Protein AF-A0A533SJV2-F1 (afdb_monomer_lite)

Structure (mmCIF, N/CA/C/O backbone):
data_AF-A0A533SJV2-F1
#
_entry.id   AF-A0A533SJV2-F1
#
loop_
_atom_site.group_PDB
_atom_site.id
_atom_site.type_symbol
_atom_site.label_atom_id
_atom_site.label_alt_id
_atom_site.label_comp_id
_atom_site.label_asym_id
_atom_site.label_entity_id
_atom_site.label_seq_id
_atom_site.pdbx_PDB_ins_code
_atom_site.Cartn_x
_atom_site.Cartn_y
_atom_site.Cartn_z
_atom_site.occupancy
_atom_site.B_iso_or_equiv
_atom_site.auth_seq_id
_atom_site.auth_comp_id
_atom_site.auth_asym_id
_atom_site.auth_atom_id
_atom_site.pdbx_PDB_model_num
ATOM 1 N N . MET A 1 1 ? 32.149 15.776 -7.364 1.00 44.84 1 MET A N 1
ATOM 2 C CA . MET A 1 1 ? 31.689 14.597 -6.594 1.00 44.84 1 MET A CA 1
ATOM 3 C C . MET A 1 1 ? 30.170 14.517 -6.712 1.00 44.84 1 MET A C 1
ATOM 5 O O . MET A 1 1 ? 29.495 15.423 -6.247 1.00 44.84 1 MET A O 1
ATOM 9 N N . LYS A 1 2 ? 29.609 13.519 -7.413 1.00 50.78 2 LYS A N 1
ATOM 10 C CA . LYS A 1 2 ? 28.146 13.333 -7.450 1.00 50.78 2 LYS A CA 1
ATOM 11 C C . LYS A 1 2 ? 27.722 12.819 -6.076 1.00 50.78 2 LYS A C 1
ATOM 13 O O . LYS A 1 2 ? 28.105 11.710 -5.719 1.00 50.78 2 LYS A O 1
ATOM 18 N N . HIS A 1 3 ? 26.971 13.609 -5.308 1.00 50.12 3 HIS A 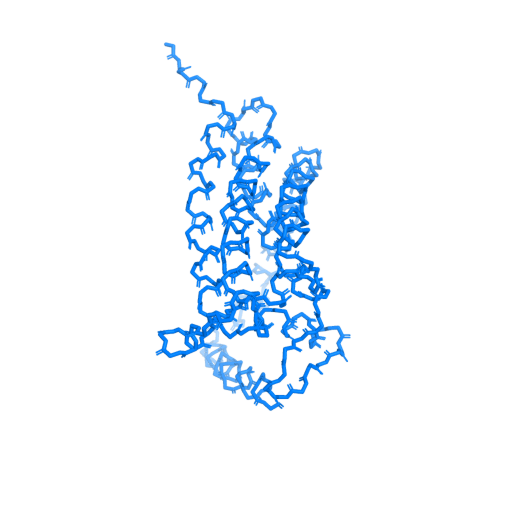N 1
ATOM 19 C CA . HIS A 1 3 ? 26.334 13.119 -4.088 1.00 50.12 3 HIS A CA 1
ATOM 20 C C . HIS A 1 3 ? 25.474 11.906 -4.455 1.00 50.12 3 HIS A C 1
ATOM 22 O O . HIS A 1 3 ? 24.436 12.038 -5.104 1.00 50.12 3 HIS A O 1
ATOM 28 N N . SER A 1 4 ? 25.940 10.713 -4.086 1.00 58.22 4 SER A N 1
ATOM 29 C CA . SER A 1 4 ? 25.161 9.488 -4.198 1.00 58.22 4 SER A CA 1
ATOM 30 C C . SER A 1 4 ? 24.009 9.601 -3.204 1.00 58.22 4 SER A C 1
ATOM 32 O O . SER A 1 4 ? 24.159 9.295 -2.023 1.00 58.22 4 SER A O 1
ATOM 34 N N . ASN A 1 5 ? 22.863 10.128 -3.648 1.00 73.56 5 ASN A N 1
ATOM 35 C CA . ASN A 1 5 ? 21.634 10.006 -2.872 1.00 73.56 5 ASN A CA 1
ATOM 36 C C . ASN A 1 5 ? 21.392 8.506 -2.671 1.00 73.56 5 ASN A C 1
ATOM 38 O O . ASN A 1 5 ? 21.337 7.752 -3.645 1.00 73.56 5 ASN A O 1
ATOM 42 N N . SER A 1 6 ? 21.282 8.069 -1.419 1.00 87.12 6 SER A N 1
ATOM 43 C CA . SER A 1 6 ? 21.013 6.670 -1.102 1.00 87.12 6 SER A CA 1
ATOM 44 C C . SER A 1 6 ? 19.631 6.263 -1.629 1.00 87.12 6 SER A C 1
ATOM 46 O O . SER A 1 6 ? 18.707 7.083 -1.687 1.00 87.12 6 SER A O 1
ATOM 48 N N . ALA A 1 7 ? 19.466 4.987 -1.998 1.00 89.38 7 ALA A N 1
ATOM 49 C CA . ALA A 1 7 ? 18.168 4.440 -2.411 1.00 89.38 7 ALA A CA 1
ATOM 50 C C . ALA A 1 7 ? 17.079 4.698 -1.355 1.00 89.38 7 ALA A C 1
ATOM 52 O O . ALA A 1 7 ? 15.930 4.969 -1.698 1.00 89.38 7 ALA A O 1
ATOM 53 N N . PHE A 1 8 ? 17.470 4.701 -0.079 1.00 91.25 8 PHE A N 1
ATOM 54 C CA . PHE A 1 8 ? 16.609 5.031 1.050 1.00 91.25 8 PHE A CA 1
ATOM 55 C C . PHE A 1 8 ? 16.049 6.457 0.973 1.00 91.25 8 PHE A C 1
ATOM 57 O O . PHE A 1 8 ? 14.837 6.634 1.018 1.00 91.25 8 PHE A O 1
ATOM 64 N N . LYS A 1 9 ? 16.897 7.480 0.784 1.00 91.00 9 LYS A N 1
ATOM 65 C CA . LYS A 1 9 ? 16.451 8.885 0.724 1.00 91.00 9 LYS A CA 1
ATOM 66 C C . LYS A 1 9 ? 15.477 9.128 -0.432 1.00 91.00 9 LYS A C 1
ATOM 68 O O . LYS A 1 9 ? 14.460 9.799 -0.264 1.00 91.00 9 LYS A O 1
ATOM 73 N N . ASN A 1 10 ? 15.763 8.538 -1.591 1.00 89.88 10 ASN A N 1
ATOM 74 C CA . ASN A 1 10 ? 14.852 8.586 -2.734 1.00 89.88 10 ASN A CA 1
ATOM 75 C C . ASN A 1 10 ? 13.540 7.842 -2.447 1.00 89.88 10 ASN A C 1
ATOM 77 O O . ASN A 1 10 ? 12.475 8.310 -2.846 1.00 89.88 10 ASN A O 1
ATOM 81 N N . GLY A 1 11 ? 13.620 6.713 -1.739 1.00 91.38 11 GLY A N 1
ATOM 82 C CA . GLY A 1 11 ? 12.467 5.953 -1.272 1.00 91.38 11 GLY A CA 1
ATOM 83 C C . GLY A 1 11 ? 11.569 6.761 -0.344 1.00 91.38 11 GLY A C 1
ATOM 84 O O . GLY A 1 11 ? 10.372 6.813 -0.580 1.00 91.38 11 GLY A O 1
ATOM 85 N N . VAL A 1 12 ? 12.132 7.474 0.634 1.00 94.38 12 VAL A N 1
ATOM 86 C CA . VAL A 1 12 ? 11.369 8.348 1.544 1.00 94.38 12 VAL A CA 1
ATOM 87 C C . VAL A 1 12 ? 10.651 9.462 0.780 1.00 94.38 12 VAL A C 1
ATOM 89 O O . VAL A 1 12 ? 9.467 9.701 1.005 1.00 94.38 12 VAL A O 1
ATOM 92 N N . SER A 1 13 ? 11.331 10.122 -0.165 1.00 93.31 13 SER A N 1
ATOM 93 C CA . SER A 1 13 ? 10.712 11.182 -0.973 1.00 93.31 13 SER A CA 1
ATOM 94 C C . SER A 1 13 ? 9.560 10.658 -1.839 1.00 93.31 13 SER A C 1
ATOM 96 O O . SER A 1 13 ? 8.492 11.262 -1.858 1.00 93.31 13 SER A O 1
ATOM 98 N N . ALA A 1 14 ? 9.738 9.512 -2.505 1.00 92.56 14 ALA A N 1
ATOM 99 C CA . ALA A 1 14 ? 8.655 8.858 -3.245 1.00 92.56 14 ALA A CA 1
ATOM 100 C C . ALA A 1 14 ? 7.549 8.325 -2.314 1.00 92.56 14 ALA A C 1
ATOM 102 O O . ALA A 1 14 ? 6.378 8.288 -2.692 1.00 92.56 14 ALA A O 1
ATOM 103 N N . GLY A 1 15 ? 7.931 7.926 -1.100 1.00 94.25 15 GLY A N 1
ATOM 104 C CA . GLY A 1 15 ? 7.052 7.492 -0.026 1.00 94.25 15 GLY A CA 1
ATOM 105 C C . GLY A 1 15 ? 6.048 8.567 0.344 1.00 94.25 15 GLY A C 1
ATOM 106 O O . GLY A 1 15 ? 4.870 8.265 0.397 1.00 94.25 15 GLY A O 1
ATOM 107 N N . TRP A 1 16 ? 6.466 9.827 0.490 1.00 97.38 16 TRP A N 1
ATOM 108 C CA . TRP A 1 16 ? 5.550 10.928 0.813 1.00 97.38 16 TRP A CA 1
ATOM 109 C C . TRP A 1 16 ? 4.409 11.083 -0.189 1.00 97.38 16 TRP A C 1
ATOM 111 O O . TRP A 1 16 ? 3.248 11.156 0.210 1.00 97.38 16 TRP A O 1
ATOM 121 N N . THR A 1 17 ? 4.717 11.084 -1.487 1.00 96.19 17 THR A N 1
ATOM 122 C CA . THR A 1 17 ? 3.681 11.157 -2.526 1.00 96.19 17 THR A CA 1
ATOM 123 C C . THR A 1 17 ? 2.728 9.969 -2.432 1.00 96.19 17 THR A C 1
ATOM 125 O O . THR A 1 17 ? 1.514 10.149 -2.485 1.00 96.19 17 THR A O 1
ATOM 128 N N . PHE A 1 18 ? 3.260 8.759 -2.243 1.00 97.38 18 PHE A N 1
ATOM 129 C CA . PHE A 1 18 ? 2.440 7.560 -2.094 1.00 97.38 18 PHE A CA 1
ATOM 130 C C . PHE A 1 18 ? 1.585 7.583 -0.825 1.00 97.38 18 PHE A C 1
ATOM 132 O O . PHE A 1 18 ? 0.410 7.252 -0.898 1.00 97.38 18 PHE A O 1
ATOM 139 N N . THR A 1 19 ? 2.128 8.027 0.306 1.00 98.06 19 THR A N 1
ATOM 140 C CA . THR A 1 19 ? 1.401 8.193 1.567 1.00 98.06 19 THR A CA 1
ATOM 141 C C . THR A 1 19 ? 0.226 9.143 1.400 1.00 98.06 19 THR A C 1
ATOM 143 O O . THR A 1 19 ? -0.870 8.821 1.842 1.00 98.06 19 THR A O 1
ATOM 146 N N . ILE A 1 20 ? 0.419 10.287 0.735 1.00 97.62 20 ILE A N 1
ATOM 147 C CA . ILE A 1 20 ? -0.664 11.248 0.479 1.00 97.62 20 ILE A CA 1
ATOM 148 C C . ILE A 1 20 ? -1.770 10.592 -0.353 1.00 97.62 20 ILE A C 1
ATOM 150 O O . ILE A 1 20 ? -2.942 10.681 0.005 1.00 97.62 20 ILE A O 1
ATOM 154 N N . VAL A 1 21 ? -1.403 9.889 -1.429 1.00 97.31 21 VAL A N 1
ATOM 155 C CA . VAL A 1 21 ? -2.365 9.168 -2.275 1.00 97.31 21 VAL A CA 1
ATOM 156 C C . VAL A 1 21 ? -3.079 8.072 -1.483 1.00 97.31 21 VAL A C 1
ATOM 158 O O . VAL A 1 21 ? -4.300 7.973 -1.545 1.00 97.31 21 VAL A O 1
ATOM 161 N N . LEU A 1 22 ? -2.348 7.273 -0.705 1.00 97.25 22 LEU A N 1
ATOM 162 C CA . LEU A 1 22 ? -2.909 6.204 0.117 1.00 97.25 22 LEU A CA 1
ATOM 163 C C . LEU A 1 22 ? -3.889 6.762 1.151 1.00 97.25 22 LEU A C 1
ATOM 165 O O . LEU A 1 22 ? -4.999 6.254 1.271 1.00 97.25 22 LEU A O 1
ATOM 169 N N . MET A 1 23 ? -3.511 7.830 1.854 1.00 97.38 23 MET A N 1
ATOM 170 C CA . MET A 1 23 ? -4.380 8.488 2.824 1.00 97.38 23 MET A CA 1
ATOM 171 C C . MET A 1 23 ? -5.621 9.072 2.164 1.00 97.38 23 MET A C 1
ATOM 173 O O . MET A 1 23 ? -6.712 8.925 2.702 1.00 97.38 23 MET A O 1
ATOM 177 N N . PHE A 1 24 ? -5.489 9.663 0.978 1.00 96.81 24 PHE A N 1
ATOM 178 C CA . PHE A 1 24 ? -6.639 10.127 0.212 1.00 96.81 24 PHE A CA 1
ATOM 179 C C . PHE A 1 24 ? -7.595 8.972 -0.123 1.00 96.81 24 PHE A C 1
ATOM 181 O O . PHE A 1 24 ? -8.786 9.070 0.160 1.00 96.81 24 PHE A O 1
ATOM 188 N N . LEU A 1 25 ? -7.079 7.848 -0.636 1.00 95.81 25 LEU A N 1
ATOM 189 C CA . LEU A 1 25 ? -7.876 6.648 -0.930 1.00 95.81 25 LEU A CA 1
ATOM 190 C C . LEU A 1 25 ? -8.562 6.086 0.321 1.00 95.81 25 LEU A C 1
ATOM 192 O O . LEU A 1 25 ? -9.706 5.638 0.252 1.00 95.81 25 LEU A O 1
ATOM 196 N N . VAL A 1 26 ? -7.876 6.116 1.463 1.00 95.25 26 VAL A N 1
ATOM 197 C CA . VAL A 1 26 ? -8.428 5.678 2.745 1.00 95.25 26 VAL A CA 1
ATOM 198 C C . VAL A 1 26 ? -9.546 6.611 3.204 1.00 95.25 26 VAL A C 1
ATOM 200 O O . VAL A 1 26 ? -10.610 6.119 3.568 1.00 95.25 26 VAL A O 1
ATOM 203 N N . LEU A 1 27 ? -9.345 7.928 3.143 1.00 94.44 27 LEU A N 1
ATOM 204 C CA . LEU A 1 27 ? -10.313 8.928 3.600 1.00 94.44 27 LEU A CA 1
ATOM 205 C C . LEU A 1 27 ? -11.592 8.954 2.760 1.00 94.44 27 LEU A C 1
ATOM 207 O O . LEU A 1 27 ? -12.666 9.171 3.311 1.00 94.44 27 LEU A O 1
ATOM 211 N N . ILE A 1 28 ? -11.506 8.694 1.453 1.00 92.75 28 ILE A N 1
ATOM 212 C CA . ILE A 1 28 ? -12.698 8.594 0.593 1.00 92.75 28 ILE A CA 1
ATOM 213 C C . ILE A 1 28 ? -13.367 7.210 0.649 1.00 92.75 28 ILE A C 1
ATOM 215 O O . ILE A 1 28 ? -14.377 6.994 -0.012 1.00 92.75 28 ILE A O 1
ATOM 219 N N . GLY A 1 29 ? -12.801 6.250 1.388 1.00 92.31 29 GLY A N 1
ATOM 220 C CA . GLY A 1 29 ? -13.322 4.882 1.446 1.00 92.31 29 GLY A CA 1
ATOM 221 C C . GLY A 1 29 ? -13.032 4.040 0.198 1.00 92.31 29 GLY A C 1
ATOM 222 O O . GLY A 1 29 ? -13.608 2.970 0.029 1.00 92.31 29 GLY A O 1
ATOM 223 N N . PHE A 1 30 ? -12.125 4.462 -0.688 1.00 94.44 30 PHE A N 1
ATOM 224 C CA . PHE A 1 30 ? -11.817 3.701 -1.904 1.00 94.44 30 PHE A CA 1
ATOM 225 C C . PHE A 1 30 ? -11.180 2.344 -1.597 1.00 94.44 30 PHE A C 1
ATOM 227 O O . PHE A 1 30 ? -11.317 1.415 -2.384 1.00 94.44 30 PHE A O 1
ATOM 234 N N . ASN A 1 31 ? -10.526 2.190 -0.444 1.00 94.44 31 ASN A N 1
ATOM 235 C CA . ASN A 1 31 ? -9.957 0.906 -0.036 1.00 94.44 31 ASN A CA 1
ATOM 236 C C . ASN A 1 31 ? -11.031 -0.199 0.069 1.00 94.44 31 ASN A C 1
ATOM 238 O O . ASN A 1 31 ? -10.822 -1.310 -0.413 1.00 94.44 31 ASN A O 1
ATOM 242 N N . SER A 1 32 ? -12.217 0.107 0.613 1.00 94.12 32 SER A N 1
ATOM 243 C CA . SER A 1 32 ? -13.316 -0.871 0.663 1.00 94.12 32 SER A CA 1
ATOM 244 C C . SER A 1 32 ? -13.866 -1.174 -0.733 1.00 94.12 32 SER A C 1
ATOM 246 O O . SER A 1 32 ? -14.174 -2.323 -1.037 1.00 94.12 32 SER A O 1
ATOM 248 N N . SER A 1 33 ? -13.914 -0.174 -1.616 1.00 93.56 33 SER A N 1
ATOM 249 C CA . SER A 1 33 ? -14.320 -0.361 -3.014 1.00 93.56 33 SER A CA 1
ATOM 250 C C . SER A 1 33 ? -13.321 -1.236 -3.780 1.00 93.56 33 SER A C 1
ATOM 252 O O . SER A 1 33 ? -13.714 -2.191 -4.444 1.00 93.56 33 SER A O 1
ATOM 254 N N . GLY A 1 34 ? -12.020 -0.975 -3.638 1.00 94.06 34 GLY A N 1
ATOM 255 C CA . GLY A 1 34 ? -10.950 -1.782 -4.226 1.00 94.06 34 GLY A CA 1
ATOM 256 C C . GLY A 1 34 ? -10.963 -3.225 -3.723 1.00 94.06 34 GLY A C 1
ATOM 257 O O . GLY A 1 34 ? -10.844 -4.165 -4.509 1.00 94.06 34 GLY A O 1
ATOM 258 N N . ALA A 1 35 ? -11.204 -3.415 -2.428 1.00 95.38 35 ALA A N 1
ATOM 259 C CA . ALA A 1 35 ? -11.393 -4.731 -1.834 1.00 95.38 35 ALA A CA 1
ATOM 260 C C . ALA A 1 35 ? -12.641 -5.449 -2.370 1.00 95.38 35 ALA A C 1
ATOM 262 O O . ALA A 1 35 ? -12.582 -6.643 -2.653 1.00 95.38 35 ALA A O 1
ATOM 263 N N . ALA A 1 36 ? -13.755 -4.741 -2.572 1.00 93.94 36 ALA A N 1
ATOM 264 C CA . ALA A 1 36 ? -14.964 -5.309 -3.164 1.00 93.94 36 ALA A CA 1
ATOM 265 C C . ALA A 1 36 ? -14.740 -5.733 -4.623 1.00 93.94 36 ALA A C 1
ATOM 267 O O . ALA A 1 36 ? -15.227 -6.786 -5.034 1.00 93.94 36 ALA A O 1
ATOM 268 N N . LEU A 1 37 ? -13.959 -4.966 -5.392 1.00 92.88 37 LEU A N 1
ATOM 269 C CA . LEU A 1 37 ? -13.559 -5.336 -6.752 1.00 92.88 37 LEU A CA 1
ATOM 270 C C . LEU A 1 37 ? -12.700 -6.602 -6.764 1.00 92.88 37 LEU A C 1
ATOM 272 O O . LEU A 1 37 ? -12.961 -7.503 -7.561 1.00 92.88 37 LEU A O 1
ATOM 276 N N . LEU A 1 38 ? -11.722 -6.707 -5.857 1.00 94.56 38 LEU A N 1
ATOM 277 C CA . LEU A 1 38 ? -10.950 -7.940 -5.695 1.00 94.56 38 LEU A CA 1
ATOM 278 C C . LEU A 1 38 ? -11.860 -9.110 -5.317 1.00 94.56 38 LEU A C 1
ATOM 280 O O . LEU A 1 38 ? -11.776 -10.174 -5.920 1.00 94.56 38 LEU A O 1
ATOM 284 N N . ALA A 1 39 ? -12.776 -8.911 -4.375 1.00 94.69 39 ALA A N 1
ATOM 285 C CA . ALA A 1 39 ? -13.707 -9.944 -3.946 1.00 94.69 39 ALA A CA 1
ATOM 286 C C . ALA A 1 39 ? -14.585 -10.449 -5.108 1.00 94.69 39 ALA A C 1
ATOM 288 O O . ALA A 1 39 ? -14.693 -11.658 -5.319 1.00 94.69 39 ALA A O 1
ATOM 289 N N . ARG A 1 40 ? -15.132 -9.535 -5.925 1.00 91.50 40 ARG A N 1
ATOM 290 C CA . ARG A 1 40 ? -15.885 -9.857 -7.152 1.00 91.50 40 ARG A CA 1
ATOM 291 C C . ARG A 1 40 ? -15.026 -10.611 -8.169 1.00 91.50 40 ARG A C 1
ATOM 293 O O . ARG A 1 40 ? -15.499 -11.584 -8.746 1.00 91.50 40 ARG A O 1
ATOM 300 N N . PHE A 1 41 ? -13.764 -10.217 -8.344 1.00 91.81 41 PHE A N 1
ATOM 301 C CA . PHE A 1 41 ? -12.829 -10.897 -9.246 1.00 91.81 41 PHE A CA 1
ATOM 302 C C . PHE A 1 41 ? -12.602 -12.370 -8.862 1.00 91.81 41 PHE A C 1
ATOM 304 O O . PHE A 1 41 ? -12.482 -13.222 -9.736 1.00 91.81 41 PHE A O 1
ATOM 311 N N . PHE A 1 42 ? -12.620 -12.687 -7.565 1.00 94.00 42 PHE A N 1
ATOM 312 C CA . PHE A 1 42 ? -12.513 -14.059 -7.054 1.00 94.00 42 PHE A CA 1
ATOM 313 C C . PHE A 1 42 ? -13.870 -14.766 -6.862 1.00 94.00 42 PHE A C 1
ATOM 315 O O . PHE A 1 42 ? -13.929 -15.803 -6.201 1.00 94.00 42 PHE A O 1
ATOM 322 N N . GLY A 1 43 ? -14.966 -14.220 -7.401 1.00 91.94 43 GLY A N 1
ATOM 323 C CA . GLY A 1 43 ? -16.304 -14.818 -7.307 1.00 91.94 43 GLY A CA 1
ATOM 324 C C . GLY A 1 43 ? -16.963 -14.717 -5.926 1.00 91.94 43 GLY A C 1
ATOM 325 O O . GLY A 1 43 ? -17.957 -15.388 -5.674 1.00 91.94 43 GLY A O 1
ATOM 326 N N . LYS A 1 44 ? -16.436 -13.882 -5.022 1.00 91.88 44 LYS A N 1
ATOM 327 C CA . LYS A 1 44 ? -16.968 -13.637 -3.670 1.00 9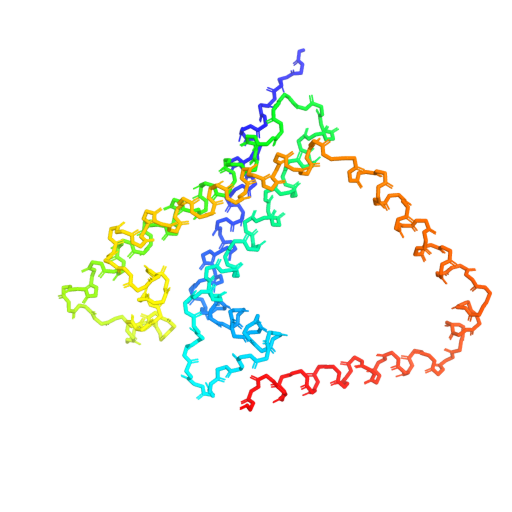1.88 44 LYS A CA 1
ATOM 328 C C . LYS A 1 44 ? -17.535 -12.221 -3.558 1.00 91.88 44 LYS A C 1
ATOM 330 O O . LYS A 1 44 ? -17.072 -11.423 -2.747 1.00 91.88 44 LYS A O 1
ATOM 335 N N . ALA A 1 45 ? -18.489 -11.879 -4.420 1.00 88.25 45 ALA A N 1
ATOM 336 C CA . ALA A 1 45 ? -19.066 -10.539 -4.456 1.00 88.25 45 ALA A CA 1
ATOM 337 C C . ALA A 1 45 ? -19.734 -10.180 -3.109 1.00 88.25 45 ALA A C 1
ATOM 339 O O . ALA A 1 45 ? -20.594 -10.936 -2.653 1.00 88.25 45 ALA A O 1
ATOM 340 N N . PRO A 1 46 ? -19.368 -9.055 -2.464 1.00 87.38 46 PRO A N 1
ATOM 341 C CA . PRO A 1 46 ? -20.082 -8.589 -1.284 1.00 87.38 46 PRO A CA 1
ATOM 342 C C . PRO A 1 46 ? -21.474 -8.097 -1.680 1.00 87.38 46 PRO A C 1
ATOM 344 O O . PRO A 1 46 ? -21.661 -7.550 -2.771 1.00 87.38 46 PRO A O 1
ATOM 347 N N . LEU A 1 47 ? -22.434 -8.266 -0.772 1.00 87.44 47 LEU A N 1
ATOM 348 C CA . LEU A 1 47 ? -23.773 -7.705 -0.918 1.00 87.44 47 LEU A CA 1
ATOM 349 C C . LEU A 1 47 ? -23.691 -6.174 -1.000 1.00 87.44 47 LEU A C 1
ATOM 351 O O . LEU A 1 47 ? -22.848 -5.546 -0.354 1.00 87.44 47 LEU A O 1
ATOM 355 N N . SER A 1 48 ? -24.579 -5.571 -1.787 1.00 81.12 48 SER A N 1
ATOM 356 C CA . SER A 1 48 ? -24.641 -4.118 -1.940 1.00 81.12 48 SER A CA 1
ATOM 357 C C . SER A 1 48 ? -24.803 -3.421 -0.581 1.00 81.12 48 SER A C 1
ATOM 359 O O . SER A 1 48 ? -25.676 -3.764 0.214 1.00 81.12 48 SER A O 1
ATOM 361 N N . GLY A 1 49 ? -23.915 -2.464 -0.295 1.00 82.12 49 GLY A N 1
ATOM 362 C CA . GLY A 1 49 ? -23.863 -1.737 0.980 1.00 82.12 49 GLY A CA 1
ATOM 363 C C . GLY A 1 49 ? -23.105 -2.438 2.116 1.00 82.12 49 GLY A C 1
ATOM 364 O O . GLY A 1 49 ? -22.950 -1.844 3.181 1.00 82.12 49 GLY A O 1
ATOM 365 N N . GLN A 1 50 ? -22.597 -3.659 1.912 1.00 90.00 50 GLN A N 1
ATOM 366 C CA . GLN A 1 50 ? -21.760 -4.349 2.895 1.00 90.00 50 GLN A CA 1
ATOM 367 C C . GLN A 1 50 ? -20.270 -4.170 2.602 1.00 90.00 50 GLN A C 1
ATOM 369 O O . GLN A 1 50 ? -19.835 -4.098 1.450 1.00 90.00 50 GLN A O 1
ATOM 374 N N . LEU A 1 51 ? -19.470 -4.123 3.669 1.00 92.50 51 LEU A N 1
ATOM 375 C CA . LEU A 1 51 ? -18.019 -4.152 3.541 1.00 92.50 51 LEU A CA 1
ATOM 376 C C . LEU A 1 51 ? -17.574 -5.542 3.058 1.00 92.50 51 LEU A C 1
ATOM 378 O O . LEU A 1 51 ? -18.121 -6.552 3.505 1.00 92.50 51 LEU A O 1
ATOM 382 N N . PRO A 1 52 ? -16.589 -5.615 2.150 1.00 94.06 52 PRO A N 1
ATOM 383 C CA . PRO A 1 52 ? -16.022 -6.888 1.734 1.00 94.06 52 PRO A CA 1
ATOM 384 C C . PRO A 1 52 ? -15.278 -7.556 2.891 1.00 94.06 52 PRO A C 1
ATOM 386 O O . PRO A 1 52 ? -14.901 -6.911 3.869 1.00 94.06 52 PRO A O 1
ATOM 389 N N . LEU A 1 53 ? -15.008 -8.854 2.739 1.00 95.06 53 LEU A N 1
ATOM 390 C CA . LEU A 1 53 ? -14.203 -9.599 3.703 1.00 95.06 53 LEU A CA 1
ATOM 391 C C . LEU A 1 53 ? -12.850 -8.901 3.907 1.00 95.06 53 LEU A C 1
ATOM 393 O O . LEU A 1 53 ? -12.175 -8.556 2.933 1.00 95.06 53 LEU A O 1
ATOM 397 N N . VAL A 1 54 ? -12.436 -8.746 5.165 1.00 95.94 54 VAL A N 1
ATOM 398 C CA . VAL A 1 54 ? -11.194 -8.062 5.563 1.00 95.94 54 VAL A CA 1
ATOM 399 C C . VAL A 1 54 ? -9.972 -8.533 4.774 1.00 95.94 54 VAL A C 1
ATOM 401 O O . VAL A 1 54 ? -9.142 -7.718 4.370 1.00 95.94 54 VAL A O 1
ATOM 404 N N . GLY A 1 55 ? -9.889 -9.834 4.478 1.00 95.94 55 GLY A N 1
ATOM 405 C CA . GLY A 1 55 ? -8.801 -10.403 3.682 1.00 95.94 55 GLY A CA 1
ATOM 406 C C . GLY A 1 55 ? -8.620 -9.729 2.315 1.00 95.94 55 GLY A C 1
ATOM 407 O O . GLY A 1 55 ? -7.487 -9.535 1.881 1.00 95.94 55 GLY A O 1
ATOM 408 N N . PHE A 1 56 ? -9.703 -9.294 1.661 1.00 96.94 56 PHE A N 1
ATOM 409 C CA . PHE A 1 56 ? -9.617 -8.550 0.400 1.00 96.94 56 PHE A CA 1
ATOM 410 C C . PHE A 1 56 ? -9.152 -7.102 0.593 1.00 96.94 56 PHE A C 1
ATOM 412 O O . PHE A 1 56 ? -8.479 -6.567 -0.285 1.00 96.94 56 PHE A O 1
ATOM 419 N N . GLY A 1 57 ? -9.450 -6.485 1.741 1.00 96.19 57 GLY A N 1
ATOM 420 C CA . GLY A 1 57 ? -8.899 -5.183 2.138 1.00 96.19 57 GLY A CA 1
ATOM 421 C C . GLY A 1 57 ? -7.392 -5.222 2.303 1.00 96.19 57 GLY A C 1
ATOM 422 O O . GLY A 1 57 ? -6.669 -4.428 1.702 1.00 96.19 57 GLY A O 1
ATOM 423 N N . VAL A 1 58 ? -6.909 -6.210 3.055 1.00 97.12 58 VAL A N 1
ATOM 424 C CA . VAL A 1 58 ? -5.472 -6.442 3.226 1.00 97.12 58 VAL A CA 1
ATOM 425 C C . VAL A 1 58 ? -4.818 -6.750 1.883 1.00 97.12 58 VAL A C 1
ATOM 427 O O . VAL A 1 58 ? -3.793 -6.157 1.558 1.00 97.12 58 VAL A O 1
ATOM 430 N N . ALA A 1 59 ? -5.426 -7.614 1.064 1.00 97.44 59 ALA A N 1
ATOM 431 C CA . ALA A 1 59 ? -4.909 -7.934 -0.263 1.00 97.44 59 ALA A CA 1
ATOM 432 C C . ALA A 1 59 ? -4.807 -6.692 -1.163 1.00 97.44 59 ALA A C 1
ATOM 434 O O . ALA A 1 59 ? -3.806 -6.527 -1.860 1.00 97.44 59 ALA A O 1
ATOM 435 N N . PHE A 1 60 ? -5.797 -5.794 -1.123 1.00 97.56 60 PHE A N 1
ATOM 436 C CA . PHE A 1 60 ? -5.768 -4.546 -1.883 1.00 97.56 60 PHE A CA 1
ATOM 437 C C . PHE A 1 60 ? -4.639 -3.615 -1.422 1.00 97.56 60 PHE A C 1
ATOM 439 O O . PHE A 1 60 ? -3.868 -3.122 -2.247 1.00 97.56 60 PHE A O 1
ATOM 446 N N . LEU A 1 61 ? -4.485 -3.420 -0.110 1.00 97.12 61 LEU A N 1
ATOM 447 C CA . LEU A 1 61 ? -3.391 -2.624 0.456 1.00 97.12 61 LEU A CA 1
ATOM 448 C C . LEU A 1 61 ? -2.016 -3.206 0.108 1.00 97.12 61 LEU A C 1
ATOM 450 O O . LEU A 1 61 ? -1.117 -2.472 -0.307 1.00 97.12 61 LEU A O 1
ATOM 454 N N . VAL A 1 62 ? -1.865 -4.527 0.216 1.00 97.94 62 VAL A N 1
ATOM 455 C CA . VAL A 1 62 ? -0.650 -5.246 -0.186 1.00 97.94 62 VAL A CA 1
ATOM 456 C C . VAL A 1 62 ? -0.376 -5.042 -1.672 1.00 97.94 62 VAL A C 1
ATOM 458 O O . VAL A 1 62 ? 0.763 -4.771 -2.036 1.00 97.94 62 VAL A O 1
ATOM 461 N N . LEU A 1 63 ? -1.390 -5.093 -2.538 1.00 97.56 63 LEU A N 1
ATOM 462 C CA . LEU A 1 63 ? -1.217 -4.858 -3.972 1.00 97.56 63 LEU A CA 1
ATOM 463 C C . LEU A 1 63 ? -0.694 -3.442 -4.263 1.00 97.56 63 LEU A C 1
ATOM 465 O O . LEU A 1 63 ? 0.223 -3.281 -5.072 1.00 97.56 63 LEU A O 1
ATOM 469 N N . LEU A 1 64 ? -1.221 -2.425 -3.571 1.00 97.25 64 LEU A N 1
ATOM 470 C CA . LEU A 1 64 ? -0.733 -1.046 -3.680 1.00 97.25 64 LEU A CA 1
ATOM 471 C C . LEU A 1 64 ? 0.719 -0.909 -3.199 1.00 97.25 64 LEU A C 1
ATOM 473 O O . LEU A 1 64 ? 1.530 -0.266 -3.869 1.00 97.25 64 LEU A O 1
ATOM 477 N N . ALA A 1 65 ? 1.071 -1.533 -2.073 1.00 97.62 65 ALA A N 1
ATOM 478 C CA . ALA A 1 65 ? 2.447 -1.536 -1.581 1.00 97.62 65 ALA A CA 1
ATOM 479 C C . ALA A 1 65 ? 3.402 -2.295 -2.504 1.00 97.62 65 ALA A C 1
ATOM 481 O O . ALA A 1 65 ? 4.503 -1.814 -2.758 1.00 97.62 65 ALA A O 1
ATOM 482 N N . VAL A 1 66 ? 2.991 -3.436 -3.058 1.00 97.50 66 VAL A N 1
ATOM 483 C CA . VAL A 1 66 ? 3.768 -4.179 -4.057 1.00 97.50 66 VAL A CA 1
ATOM 484 C C . VAL A 1 66 ? 4.032 -3.283 -5.263 1.00 97.50 66 VAL A C 1
ATOM 486 O O . VAL A 1 66 ? 5.186 -3.097 -5.645 1.00 97.50 66 VAL A O 1
ATOM 489 N N . TRP A 1 67 ? 2.989 -2.666 -5.824 1.00 96.88 67 TRP A N 1
ATOM 490 C CA . TRP A 1 67 ? 3.115 -1.753 -6.960 1.00 96.88 67 TRP A CA 1
ATOM 491 C C . TRP A 1 67 ? 4.107 -0.616 -6.686 1.00 96.88 67 TRP A C 1
ATOM 493 O O . TRP A 1 67 ? 5.008 -0.353 -7.495 1.00 96.88 67 TRP A O 1
ATOM 503 N N . GLN A 1 68 ? 3.982 0.034 -5.528 1.00 97.31 68 GLN A N 1
ATOM 504 C CA . GLN A 1 68 ? 4.868 1.127 -5.144 1.00 97.31 68 GLN A CA 1
ATOM 505 C C . GLN A 1 68 ? 6.303 0.645 -4.897 1.00 97.31 68 GLN A C 1
ATOM 507 O O . GLN A 1 68 ? 7.254 1.255 -5.394 1.00 97.31 68 GLN A O 1
ATOM 512 N N . GLY A 1 69 ? 6.470 -0.465 -4.177 1.00 96.12 69 GLY A N 1
ATOM 513 C CA . GLY A 1 69 ? 7.763 -1.076 -3.880 1.00 96.12 69 GLY A CA 1
ATOM 514 C C . GLY A 1 69 ? 8.527 -1.428 -5.154 1.00 96.12 69 GLY A C 1
ATOM 515 O O . GLY A 1 69 ? 9.677 -1.018 -5.320 1.00 96.12 69 GLY A O 1
ATOM 516 N N . VAL A 1 70 ? 7.863 -2.082 -6.113 1.00 95.50 70 VAL A N 1
ATOM 517 C CA . VAL A 1 70 ? 8.430 -2.367 -7.440 1.00 95.50 70 VAL A CA 1
ATOM 518 C C . VAL A 1 70 ? 8.831 -1.077 -8.158 1.00 95.50 70 VAL A C 1
ATOM 520 O O . VAL A 1 70 ? 9.959 -0.966 -8.642 1.00 95.50 70 VAL A O 1
ATOM 523 N N . SER A 1 71 ? 7.935 -0.090 -8.221 1.00 94.62 71 SER A N 1
ATOM 524 C CA . SER A 1 71 ? 8.154 1.154 -8.968 1.00 94.62 71 SER A CA 1
ATOM 525 C C . SER A 1 71 ? 9.380 1.926 -8.469 1.00 94.62 71 SER A C 1
ATOM 527 O O . SER A 1 71 ? 10.235 2.338 -9.262 1.00 94.62 71 SER A O 1
ATOM 529 N N . VAL A 1 72 ? 9.508 2.077 -7.148 1.00 95.38 72 VAL A N 1
ATOM 530 C CA . VAL A 1 72 ? 10.630 2.785 -6.519 1.00 95.38 72 VAL A CA 1
ATOM 531 C C . VAL A 1 72 ? 11.928 1.993 -6.660 1.00 95.38 72 VAL A C 1
ATOM 533 O O . VAL A 1 72 ? 12.950 2.555 -7.064 1.00 95.38 72 VAL A O 1
ATOM 536 N N . SER A 1 73 ? 11.901 0.685 -6.403 1.00 94.44 73 SER A N 1
ATOM 537 C CA . SER A 1 73 ? 13.098 -0.153 -6.486 1.00 94.44 73 SER A CA 1
ATOM 538 C C . SER A 1 73 ? 13.637 -0.284 -7.911 1.00 94.44 73 SER A C 1
ATOM 540 O O . SER A 1 73 ? 14.852 -0.246 -8.113 1.00 94.44 73 SER A O 1
ATOM 542 N N . LEU A 1 74 ? 12.772 -0.355 -8.927 1.00 91.88 74 LEU A N 1
ATOM 543 C CA . LEU A 1 74 ? 13.204 -0.340 -10.327 1.00 91.88 74 LEU A CA 1
ATOM 544 C C . LEU A 1 74 ? 13.821 1.006 -10.723 1.00 91.88 74 LEU A C 1
ATOM 546 O O . LEU A 1 74 ? 14.822 1.025 -11.443 1.00 91.88 74 LEU A O 1
ATOM 550 N N . LYS A 1 75 ? 13.270 2.129 -10.243 1.00 91.81 75 LYS A N 1
ATOM 551 C CA . LYS A 1 75 ? 13.854 3.461 -10.464 1.00 91.81 75 LYS A CA 1
ATOM 552 C C . LYS A 1 75 ? 15.245 3.564 -9.831 1.00 91.81 75 LYS A C 1
ATOM 554 O O . LYS A 1 75 ? 16.181 3.982 -10.509 1.00 91.81 75 LYS A O 1
ATOM 559 N N . ALA A 1 76 ? 15.398 3.113 -8.587 1.00 91.62 76 ALA A N 1
ATOM 560 C CA . ALA A 1 76 ? 16.682 3.079 -7.888 1.00 91.62 76 ALA A CA 1
ATOM 561 C C . ALA A 1 76 ? 17.710 2.170 -8.592 1.00 91.62 76 ALA A C 1
ATOM 563 O O . ALA A 1 76 ? 18.866 2.558 -8.763 1.00 91.62 76 ALA A O 1
ATOM 564 N N . LYS A 1 77 ? 17.281 1.005 -9.105 1.00 90.00 77 LYS A N 1
ATOM 565 C CA . LYS A 1 77 ? 18.132 0.101 -9.900 1.00 90.00 77 LYS A CA 1
ATOM 566 C C . LYS A 1 77 ? 18.621 0.750 -11.198 1.00 90.00 77 LYS A C 1
ATOM 568 O O . LYS A 1 77 ? 19.785 0.592 -11.546 1.00 90.00 77 LYS A O 1
ATOM 573 N N . ARG A 1 78 ? 17.769 1.502 -11.908 1.00 88.50 78 ARG A N 1
ATOM 574 C CA . ARG A 1 78 ? 18.163 2.242 -13.129 1.00 88.50 78 ARG A CA 1
ATOM 575 C C . ARG A 1 78 ? 19.176 3.353 -12.852 1.00 88.50 78 ARG A C 1
ATOM 577 O O . ARG A 1 78 ? 19.954 3.690 -13.732 1.00 88.50 78 ARG A O 1
ATOM 584 N N . MET A 1 79 ? 19.158 3.907 -11.644 1.00 89.00 79 MET A N 1
ATOM 585 C CA . MET A 1 79 ? 20.125 4.903 -11.176 1.00 89.00 79 MET A CA 1
ATOM 586 C C . MET A 1 79 ? 21.398 4.267 -10.588 1.00 89.00 79 MET A C 1
ATOM 588 O O . MET A 1 79 ? 22.208 4.981 -10.004 1.00 89.00 79 MET A O 1
ATOM 592 N N . SER A 1 80 ? 21.570 2.944 -10.717 1.00 87.56 80 SER A N 1
ATOM 593 C CA . SER A 1 80 ? 22.708 2.179 -10.184 1.00 87.56 80 SER A CA 1
ATOM 594 C C . SER A 1 80 ? 22.942 2.387 -8.682 1.00 87.56 80 SER A C 1
ATOM 596 O O . SER A 1 80 ? 24.078 2.396 -8.215 1.00 87.56 80 SER A O 1
ATOM 598 N N . GLN A 1 81 ? 21.866 2.575 -7.912 1.00 88.44 81 GLN A N 1
ATOM 599 C CA . GLN A 1 81 ? 21.963 2.766 -6.467 1.00 88.44 81 GLN A CA 1
ATOM 600 C C . GLN A 1 81 ? 22.197 1.434 -5.749 1.00 88.44 81 GLN A C 1
ATOM 602 O O . GLN A 1 81 ? 21.613 0.409 -6.108 1.00 88.44 81 GLN A O 1
ATOM 607 N N . ALA A 1 82 ? 23.013 1.462 -4.694 1.00 86.12 82 ALA A N 1
ATOM 608 C CA . ALA A 1 82 ? 23.191 0.316 -3.812 1.00 86.12 82 ALA A CA 1
ATOM 609 C C . ALA A 1 82 ? 21.871 -0.025 -3.094 1.00 86.12 82 ALA A C 1
ATOM 611 O O . ALA A 1 82 ? 21.146 0.868 -2.652 1.00 86.12 82 ALA A O 1
ATOM 612 N N . HIS A 1 83 ? 21.573 -1.323 -2.989 1.00 90.25 83 HIS A N 1
ATOM 613 C CA . HIS A 1 83 ? 20.388 -1.887 -2.323 1.00 90.25 83 HIS A CA 1
ATOM 614 C C . HIS A 1 83 ? 19.043 -1.233 -2.716 1.00 90.25 83 HIS A C 1
ATOM 616 O O . HIS A 1 83 ? 18.351 -0.666 -1.869 1.00 90.25 83 HIS A O 1
ATOM 622 N N . PRO A 1 84 ? 18.600 -1.346 -3.984 1.00 89.69 84 PRO A N 1
ATOM 623 C CA . PRO A 1 84 ? 17.382 -0.676 -4.453 1.00 89.69 84 PRO A CA 1
ATOM 624 C C . PRO A 1 84 ? 16.092 -1.114 -3.732 1.00 89.69 84 PRO A C 1
ATOM 626 O O . PRO A 1 84 ? 15.105 -0.377 -3.723 1.00 89.69 84 PRO A O 1
ATOM 629 N N . TRP A 1 85 ? 16.084 -2.297 -3.111 1.00 91.81 85 TRP A N 1
ATOM 630 C CA . TRP A 1 85 ? 14.962 -2.808 -2.315 1.00 91.81 85 TRP A CA 1
ATOM 631 C C . TRP A 1 85 ? 14.700 -1.979 -1.044 1.00 91.81 85 TRP A C 1
ATOM 633 O O . TRP A 1 85 ? 13.546 -1.835 -0.646 1.00 91.81 85 TRP A O 1
ATOM 643 N N . LEU A 1 86 ? 15.732 -1.338 -0.471 1.00 93.81 86 LEU A N 1
ATOM 644 C CA . LEU A 1 86 ? 15.574 -0.415 0.662 1.00 93.81 86 LEU A CA 1
ATOM 645 C C . LEU A 1 86 ? 14.736 0.810 0.291 1.00 93.81 86 LEU A C 1
ATOM 647 O O . LEU A 1 86 ? 14.050 1.363 1.145 1.00 93.81 86 LEU A O 1
ATOM 651 N N . GLY A 1 87 ? 14.762 1.227 -0.979 1.00 93.50 87 GLY A N 1
ATOM 652 C CA . GLY A 1 87 ? 13.895 2.297 -1.467 1.00 93.50 87 GLY A CA 1
ATOM 653 C C . GLY A 1 87 ? 12.415 1.907 -1.421 1.00 93.50 87 GLY A C 1
ATOM 654 O O . GLY A 1 87 ? 11.585 2.723 -1.028 1.00 93.50 87 GLY A O 1
ATOM 655 N N . GLY A 1 88 ? 12.094 0.654 -1.765 1.00 94.62 88 GLY A N 1
ATOM 656 C CA . GLY A 1 88 ? 10.738 0.109 -1.674 1.00 94.62 88 GLY A CA 1
ATOM 657 C C . GLY A 1 88 ? 10.258 0.014 -0.227 1.00 94.62 88 GLY A C 1
ATOM 658 O O . GLY A 1 88 ? 9.193 0.537 0.087 1.00 94.62 88 GLY A O 1
ATOM 659 N N . LEU A 1 89 ? 11.094 -0.547 0.660 1.00 96.69 89 LEU A N 1
ATOM 660 C CA . LEU A 1 89 ? 10.828 -0.616 2.103 1.00 96.69 89 LEU A CA 1
ATOM 661 C C . LEU A 1 89 ? 10.593 0.771 2.705 1.00 96.69 89 LEU A C 1
ATOM 663 O O . LEU A 1 89 ? 9.638 0.962 3.447 1.00 96.69 89 LEU A O 1
ATOM 667 N N . ALA A 1 90 ? 11.445 1.750 2.389 1.00 96.62 90 ALA A N 1
ATOM 668 C CA . ALA A 1 90 ? 11.312 3.103 2.921 1.00 96.62 90 ALA A CA 1
ATOM 669 C C . ALA A 1 90 ? 10.014 3.778 2.455 1.00 96.62 90 ALA A C 1
ATOM 671 O O . ALA A 1 90 ? 9.335 4.427 3.249 1.00 96.62 90 ALA A O 1
ATOM 672 N N . ALA A 1 91 ? 9.652 3.604 1.180 1.00 96.75 91 ALA A N 1
ATOM 673 C CA . ALA A 1 91 ? 8.452 4.205 0.612 1.00 96.75 91 ALA A CA 1
ATOM 674 C C . ALA A 1 91 ? 7.166 3.619 1.216 1.00 96.75 91 ALA A C 1
ATOM 676 O O . ALA A 1 91 ? 6.292 4.369 1.652 1.00 96.75 91 ALA A O 1
ATOM 677 N N . THR A 1 92 ? 7.042 2.290 1.257 1.00 97.75 92 THR A N 1
ATOM 678 C CA . THR A 1 92 ? 5.834 1.634 1.779 1.00 97.75 92 THR A CA 1
ATOM 679 C C . THR A 1 92 ? 5.810 1.575 3.298 1.00 97.75 92 THR A C 1
ATOM 681 O O . THR A 1 92 ? 4.731 1.620 3.878 1.00 97.75 92 THR A O 1
ATOM 684 N N . GLY A 1 93 ? 6.971 1.542 3.952 1.00 98.00 93 GLY A N 1
ATOM 685 C CA . GLY A 1 93 ? 7.098 1.639 5.402 1.00 98.00 93 GLY A CA 1
ATOM 686 C C . GLY A 1 93 ? 6.632 2.993 5.927 1.00 98.00 93 GLY A C 1
ATOM 687 O O . GLY A 1 93 ? 5.886 3.031 6.898 1.00 98.00 93 GLY A O 1
ATOM 688 N N . LEU A 1 94 ? 6.973 4.099 5.253 1.00 98.12 94 LEU A N 1
ATOM 689 C CA . LEU A 1 94 ? 6.443 5.421 5.606 1.00 98.12 94 LEU A CA 1
ATOM 690 C C . LEU A 1 94 ? 4.914 5.469 5.473 1.00 98.12 94 LEU A C 1
ATOM 692 O O . LEU A 1 94 ? 4.229 5.949 6.373 1.00 98.12 94 LEU A O 1
ATOM 696 N N . ALA A 1 95 ? 4.373 4.945 4.372 1.00 98.00 95 ALA A N 1
ATOM 697 C CA . ALA A 1 95 ? 2.930 4.895 4.159 1.00 98.00 95 ALA A CA 1
ATOM 698 C C . ALA A 1 95 ? 2.223 3.990 5.177 1.00 98.00 95 ALA A C 1
ATOM 700 O O . ALA A 1 95 ? 1.184 4.365 5.716 1.00 98.00 95 ALA A O 1
ATOM 701 N N . GLY A 1 96 ? 2.813 2.837 5.496 1.00 98.00 96 GLY A N 1
ATOM 702 C CA . GLY A 1 96 ? 2.318 1.938 6.531 1.00 98.00 96 GLY A CA 1
ATOM 703 C C . GLY A 1 96 ? 2.389 2.541 7.926 1.00 98.00 96 GLY A C 1
ATOM 704 O O . GLY A 1 96 ? 1.494 2.294 8.724 1.00 98.00 96 GLY A O 1
ATOM 705 N N . LEU A 1 97 ? 3.402 3.361 8.214 1.00 98.44 97 LEU A N 1
ATOM 706 C CA . LEU A 1 97 ? 3.530 4.043 9.498 1.00 98.44 97 LEU A CA 1
ATOM 707 C C . LEU A 1 97 ? 2.411 5.070 9.657 1.00 98.44 97 LEU A C 1
ATOM 709 O O . LEU A 1 97 ? 1.730 5.080 10.676 1.00 98.44 97 LEU A O 1
ATOM 713 N N . VAL A 1 98 ? 2.182 5.897 8.635 1.00 98.44 98 VAL A N 1
ATOM 714 C CA . VAL A 1 98 ? 1.108 6.898 8.654 1.00 98.44 98 VAL A CA 1
ATOM 715 C C . VAL A 1 98 ? -0.268 6.235 8.709 1.00 98.44 98 VAL A C 1
ATOM 717 O O . VAL A 1 98 ? -1.107 6.659 9.501 1.00 98.44 98 VAL A O 1
ATOM 720 N N . LEU A 1 99 ? -0.487 5.157 7.948 1.00 98.31 99 LEU A N 1
ATOM 721 C CA . LEU A 1 99 ? -1.719 4.374 8.040 1.00 98.31 99 LEU A CA 1
ATOM 722 C C . LEU A 1 99 ? -1.887 3.738 9.428 1.00 98.31 99 LEU A C 1
ATOM 724 O O . LEU A 1 99 ? -2.982 3.756 9.979 1.00 98.31 99 LEU A O 1
ATOM 728 N N . GLY A 1 100 ? -0.815 3.207 10.014 1.00 98.25 100 GLY A N 1
ATOM 729 C CA . GLY A 1 100 ? -0.830 2.639 11.359 1.00 98.25 100 GLY A CA 1
ATOM 730 C C . GLY A 1 100 ? -1.191 3.682 12.416 1.00 98.25 100 GLY A C 1
ATOM 731 O O . GLY A 1 100 ? -2.069 3.440 13.237 1.00 98.25 100 GLY A O 1
ATOM 732 N N . VAL A 1 101 ? -0.591 4.875 12.351 1.00 98.50 101 VAL A N 1
ATOM 733 C CA . VAL A 1 101 ? -0.944 6.006 13.226 1.00 98.50 101 VAL A CA 1
ATOM 734 C C . VAL A 1 101 ? -2.409 6.394 13.043 1.00 98.50 101 VAL A C 1
ATOM 736 O O . VAL A 1 101 ? -3.116 6.584 14.028 1.00 98.50 101 VAL A O 1
ATOM 739 N N . PHE A 1 102 ? -2.892 6.458 11.802 1.00 97.94 102 PHE A N 1
ATOM 740 C CA . PHE A 1 102 ? -4.297 6.728 11.511 1.00 97.94 102 PHE A CA 1
ATOM 741 C C . PHE A 1 102 ? -5.230 5.686 12.150 1.00 97.94 102 PHE A C 1
ATOM 743 O O . PHE A 1 102 ? -6.191 6.053 12.826 1.00 97.94 102 PHE A O 1
ATOM 750 N N . ILE A 1 103 ? -4.927 4.395 11.987 1.00 97.75 103 ILE A N 1
ATOM 751 C CA . ILE A 1 103 ? -5.697 3.289 12.570 1.00 97.75 103 ILE A CA 1
ATOM 752 C C . ILE A 1 103 ? -5.699 3.366 14.098 1.00 97.75 103 ILE A C 1
ATOM 754 O O . ILE A 1 103 ? -6.747 3.183 14.717 1.00 97.75 103 ILE A O 1
ATOM 758 N N . LEU A 1 104 ? -4.546 3.652 14.701 1.00 98.12 104 LEU A N 1
ATOM 759 C CA . LEU A 1 104 ? -4.398 3.759 16.146 1.00 98.12 104 LEU A CA 1
ATOM 760 C C . LEU A 1 104 ? -5.217 4.932 16.691 1.00 98.12 104 LEU A C 1
ATOM 762 O O . LEU A 1 104 ? -5.992 4.750 17.626 1.00 98.12 104 LEU A O 1
ATOM 766 N N . LEU A 1 105 ? -5.102 6.116 16.087 1.00 97.50 105 LEU A N 1
ATOM 767 C CA . LEU A 1 105 ? -5.841 7.306 16.510 1.00 97.50 105 LEU A CA 1
ATOM 768 C C . LEU A 1 105 ? -7.352 7.108 16.383 1.00 97.50 105 LEU A C 1
ATOM 770 O O . LEU A 1 105 ? -8.070 7.206 17.372 1.00 97.50 105 LEU A O 1
ATOM 774 N N . PHE A 1 106 ? -7.852 6.790 15.187 1.00 96.75 106 PHE A N 1
ATOM 775 C CA . PHE A 1 106 ? -9.298 6.650 14.999 1.00 96.75 106 PHE A CA 1
ATOM 776 C C . PHE A 1 106 ? -9.852 5.430 15.725 1.00 96.75 106 PHE A C 1
ATOM 778 O O . PHE A 1 106 ? -10.960 5.485 16.247 1.00 96.75 106 PHE A O 1
ATOM 785 N N . GLY A 1 107 ? -9.079 4.350 15.805 1.00 96.62 107 GLY A N 1
ATOM 786 C CA . GLY A 1 107 ? -9.464 3.157 16.539 1.00 96.62 107 GLY A CA 1
ATOM 787 C C . GLY A 1 107 ? -9.650 3.402 18.026 1.00 96.62 107 GLY A C 1
ATOM 788 O O . GLY A 1 107 ? -10.704 3.083 18.563 1.00 96.62 107 GLY A O 1
ATOM 789 N N . THR A 1 108 ? -8.664 4.021 18.673 1.00 97.06 108 THR A N 1
ATOM 790 C CA . THR A 1 108 ? -8.750 4.346 20.104 1.00 97.06 108 THR A CA 1
ATOM 791 C C . THR A 1 108 ? -9.844 5.375 20.388 1.00 97.06 108 THR A C 1
ATOM 793 O O . THR A 1 108 ? -10.554 5.261 21.382 1.00 97.06 108 THR A O 1
ATOM 796 N N . LEU A 1 109 ? -10.051 6.361 19.510 1.00 96.62 109 LEU A N 1
ATOM 797 C CA . LEU A 1 109 ? -11.152 7.319 19.658 1.00 96.62 109 LEU A CA 1
ATOM 798 C C . LEU A 1 109 ? -12.521 6.628 19.566 1.00 96.62 109 LEU A C 1
ATOM 800 O O . LEU A 1 109 ? -13.416 6.948 20.347 1.00 96.62 109 LEU A O 1
ATOM 804 N N . TYR A 1 110 ? -12.672 5.651 18.668 1.00 96.00 110 TYR A N 1
ATOM 805 C CA . TYR A 1 110 ? -13.893 4.854 18.558 1.00 96.00 110 TYR A CA 1
ATOM 806 C C . TYR A 1 110 ? -14.135 3.949 19.770 1.00 96.00 110 TYR A C 1
ATOM 808 O O . TYR A 1 110 ? -15.273 3.854 20.227 1.00 96.00 110 TYR A O 1
ATOM 816 N N . GLU A 1 111 ? -13.091 3.329 20.326 1.00 95.19 111 GLU A N 1
ATOM 817 C CA . GLU A 1 111 ? -13.199 2.559 21.577 1.00 95.19 111 GLU A CA 1
ATOM 818 C C . GLU A 1 111 ? -13.640 3.434 22.760 1.00 95.19 111 GLU A C 1
ATOM 820 O O . GLU A 1 111 ? -14.375 2.971 23.627 1.00 95.19 111 GLU A O 1
ATOM 825 N N . ASN A 1 112 ? -13.276 4.719 22.750 1.00 96.25 112 ASN A N 1
ATOM 826 C CA . ASN A 1 112 ? -13.700 5.705 23.747 1.00 96.25 112 ASN A CA 1
ATOM 827 C C . ASN A 1 112 ? -15.085 6.329 23.464 1.00 96.25 112 ASN A C 1
ATOM 829 O O . ASN A 1 112 ? -15.478 7.286 24.131 1.00 96.25 112 ASN A O 1
ATOM 833 N N . GLY A 1 113 ? -15.834 5.823 22.479 1.00 94.19 113 GLY A N 1
ATOM 834 C CA . GLY A 1 113 ? -17.204 6.261 22.191 1.00 94.19 113 GLY A CA 1
ATOM 835 C C . GLY A 1 113 ? -17.328 7.517 21.323 1.00 94.19 113 GLY A C 1
ATOM 836 O O . GLY A 1 113 ? -18.425 8.068 21.210 1.00 94.19 113 GLY A O 1
ATOM 837 N N . ALA A 1 114 ? -16.249 7.983 20.684 1.00 94.44 114 ALA A N 1
ATOM 838 C CA . ALA A 1 114 ? -16.347 9.060 19.701 1.00 94.44 114 ALA A CA 1
ATOM 839 C C . ALA A 1 114 ? -17.095 8.585 18.439 1.00 94.44 114 ALA A C 1
ATOM 841 O O . ALA A 1 114 ? -16.877 7.470 17.971 1.00 94.44 114 ALA A O 1
ATOM 842 N N . ASP A 1 115 ? -17.943 9.436 17.849 1.00 92.25 115 ASP A N 1
ATOM 843 C CA . ASP A 1 115 ? -18.607 9.150 16.568 1.00 92.25 115 ASP A CA 1
ATOM 844 C C . ASP A 1 115 ? -18.275 10.221 15.519 1.00 92.25 115 ASP A C 1
ATOM 846 O O . ASP A 1 115 ? -18.791 11.341 15.558 1.00 92.25 115 ASP A O 1
ATOM 850 N N . PHE A 1 116 ? -17.419 9.865 14.556 1.00 90.56 116 PHE A N 1
ATOM 851 C CA . PHE A 1 116 ? -16.989 10.765 13.481 1.00 90.56 1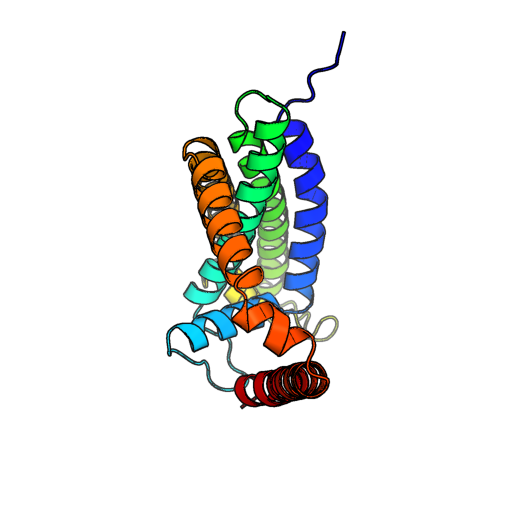16 PHE A CA 1
ATOM 852 C C . PHE A 1 116 ? -17.910 10.743 12.261 1.00 90.56 116 PHE A C 1
ATOM 854 O O . PHE A 1 116 ? -17.677 11.492 11.315 1.00 90.56 116 PHE A O 1
ATOM 861 N N . ARG A 1 117 ? -18.996 9.958 12.258 1.00 88.50 117 ARG A N 1
ATOM 862 C CA . ARG A 1 117 ? -19.918 9.906 11.108 1.00 88.50 117 ARG A CA 1
ATOM 863 C C . ARG A 1 117 ? -20.573 11.251 10.803 1.00 88.50 117 ARG A C 1
ATOM 865 O O . ARG A 1 117 ? -20.947 11.495 9.660 1.00 88.50 117 ARG A O 1
ATOM 872 N N . LYS A 1 118 ? -20.680 12.128 11.806 1.00 86.75 118 LYS A N 1
ATOM 873 C CA . LYS A 1 118 ? -21.219 13.489 11.658 1.00 86.75 118 LYS A CA 1
ATOM 874 C C . LYS A 1 118 ? -20.308 14.411 10.844 1.00 86.75 118 LYS A C 1
ATOM 876 O O . LYS A 1 118 ? -20.807 15.336 10.217 1.00 86.75 118 LYS A O 1
ATOM 881 N N . THR A 1 119 ? -18.996 14.180 10.865 1.00 86.75 119 THR A N 1
ATOM 882 C CA . THR A 1 119 ? -18.010 15.021 10.169 1.00 86.75 119 THR A CA 1
ATOM 883 C C . THR A 1 119 ? -17.475 14.349 8.912 1.00 86.75 119 THR A C 1
ATOM 885 O O . THR A 1 119 ? -17.275 15.014 7.900 1.00 86.75 119 THR A O 1
ATOM 888 N N . MET A 1 120 ? -17.271 13.030 8.948 1.00 86.62 120 MET A N 1
ATOM 889 C CA . MET A 1 120 ? -16.758 12.242 7.833 1.00 86.62 120 MET A CA 1
ATOM 890 C C . MET A 1 120 ? -17.525 10.926 7.712 1.00 86.62 120 MET A C 1
ATOM 892 O O . MET A 1 120 ? -17.204 9.934 8.365 1.00 86.62 120 MET A O 1
ATOM 896 N N . TYR A 1 121 ? -18.513 10.897 6.815 1.00 85.38 121 TYR A N 1
ATOM 897 C CA . TYR A 1 121 ? -19.342 9.712 6.567 1.00 85.38 121 TYR A CA 1
ATOM 898 C C . TYR A 1 121 ? -18.517 8.460 6.215 1.00 85.38 121 TYR A C 1
ATOM 900 O O . TYR A 1 121 ? -18.821 7.356 6.668 1.00 85.38 121 TYR A O 1
ATOM 908 N N . ALA A 1 122 ? -17.428 8.637 5.459 1.00 85.81 122 ALA A N 1
ATOM 909 C CA . ALA A 1 122 ? -16.535 7.549 5.062 1.00 85.81 122 ALA A CA 1
ATOM 910 C C . ALA A 1 122 ? -15.796 6.901 6.249 1.00 85.81 122 ALA A C 1
ATOM 912 O O . ALA A 1 122 ? -15.433 5.730 6.179 1.00 85.81 122 ALA A O 1
ATOM 913 N N . LEU A 1 123 ? -15.623 7.619 7.364 1.00 90.00 123 LEU A N 1
ATOM 914 C CA . LEU A 1 123 ? -14.927 7.129 8.552 1.00 90.00 123 LEU A CA 1
ATOM 915 C C . LEU A 1 123 ? -15.854 6.412 9.523 1.00 90.00 123 LEU A C 1
ATOM 917 O O . LEU A 1 123 ? -15.678 6.546 10.724 1.00 90.00 123 LEU A O 1
ATOM 921 N N . SER A 1 124 ? -16.834 5.648 9.045 1.00 93.62 124 SER A N 1
ATOM 922 C CA . SER A 1 124 ? -17.709 4.873 9.932 1.00 93.62 124 SER A CA 1
ATOM 923 C C . SER A 1 124 ? -16.916 3.909 10.844 1.00 93.62 124 SER A C 1
ATOM 925 O O . SER A 1 124 ? -15.858 3.415 10.436 1.00 93.62 124 SER A O 1
ATOM 927 N N . PRO A 1 125 ? -17.433 3.563 12.042 1.00 94.44 125 PRO A N 1
ATOM 928 C CA . PRO A 1 125 ? -16.784 2.591 12.928 1.00 94.44 125 PRO A CA 1
ATOM 929 C C . PRO A 1 125 ? -16.487 1.255 12.233 1.00 94.44 125 PRO A C 1
ATOM 931 O O . PRO A 1 125 ? -15.427 0.664 12.423 1.00 94.44 125 PRO A O 1
ATOM 934 N N . ALA A 1 126 ? -17.404 0.803 11.369 1.00 94.75 126 ALA A N 1
ATOM 935 C CA . ALA A 1 126 ? -17.241 -0.424 10.596 1.00 94.75 126 ALA A CA 1
ATOM 936 C C . ALA A 1 126 ? -16.057 -0.338 9.620 1.00 94.75 126 ALA A C 1
ATOM 938 O O . ALA A 1 126 ? -15.291 -1.290 9.493 1.00 94.75 126 ALA A O 1
ATOM 939 N N . TYR A 1 127 ? -15.868 0.812 8.967 1.00 95.19 127 TYR A N 1
ATOM 940 C CA . TYR A 1 127 ? -14.745 1.020 8.057 1.00 95.19 127 TYR A CA 1
ATOM 941 C C . TYR A 1 127 ? -13.404 1.087 8.795 1.00 95.19 127 TYR A C 1
ATOM 943 O O . TYR A 1 127 ? -12.428 0.484 8.353 1.00 95.19 127 TYR A O 1
ATOM 951 N N . VAL A 1 128 ? -13.347 1.753 9.952 1.00 95.69 128 VAL A N 1
ATOM 952 C CA . VAL A 1 128 ? -12.123 1.768 10.767 1.00 95.69 128 VAL A CA 1
ATOM 953 C C . VAL A 1 128 ? -11.790 0.367 11.280 1.00 95.69 128 VAL A C 1
ATOM 955 O O . VAL A 1 128 ? -10.637 -0.046 11.185 1.00 95.69 128 VAL A O 1
ATOM 958 N N . LYS A 1 129 ? -12.788 -0.413 11.711 1.00 95.81 129 LYS A N 1
ATOM 959 C CA . LYS A 1 129 ? -12.597 -1.819 12.097 1.00 95.81 129 LYS A CA 1
ATOM 960 C C . LYS A 1 129 ? -12.123 -2.697 10.931 1.00 95.81 129 LYS A C 1
ATOM 962 O O . LYS A 1 129 ? -11.288 -3.580 11.114 1.00 95.81 129 LYS A O 1
ATOM 967 N N . PHE A 1 130 ? -12.599 -2.419 9.719 1.00 96.38 130 PHE A N 1
ATOM 968 C CA . PHE A 1 130 ? -12.107 -3.062 8.500 1.00 96.38 130 PHE A CA 1
ATOM 969 C C . PHE A 1 130 ? -10.626 -2.740 8.238 1.00 96.38 130 PHE A C 1
ATOM 971 O O . PHE A 1 130 ? -9.852 -3.646 7.936 1.00 96.38 130 PHE A O 1
ATOM 978 N N . LEU A 1 131 ? -10.197 -1.485 8.424 1.00 96.19 131 LEU A N 1
ATOM 979 C CA . LEU A 1 131 ? -8.779 -1.102 8.333 1.00 96.19 131 LEU A CA 1
ATOM 980 C C . LEU A 1 131 ? -7.923 -1.709 9.456 1.00 96.19 131 LEU A C 1
ATOM 982 O O . LEU A 1 131 ? -6.756 -2.005 9.231 1.00 96.19 131 LEU A O 1
ATOM 986 N N . GLN A 1 132 ? -8.496 -1.930 10.642 1.00 96.44 132 GLN A N 1
ATOM 987 C CA . GLN A 1 132 ? -7.850 -2.627 11.765 1.00 96.44 132 GLN A CA 1
ATOM 988 C C . GLN A 1 132 ? -7.677 -4.129 11.538 1.00 96.44 132 GLN A C 1
ATOM 990 O O . GLN A 1 132 ? -7.086 -4.804 12.377 1.00 96.44 132 GLN A O 1
ATOM 995 N N . ILE A 1 133 ? -8.180 -4.664 10.425 1.00 96.62 133 ILE A N 1
ATOM 996 C CA . ILE A 1 133 ? -8.148 -6.097 10.138 1.00 96.62 133 ILE A CA 1
ATOM 997 C C . ILE A 1 133 ? -8.944 -6.886 11.199 1.00 96.62 133 ILE A C 1
ATOM 999 O O . ILE A 1 133 ? -8.574 -7.993 11.568 1.00 96.62 133 ILE A O 1
ATOM 1003 N N . GLU A 1 134 ? -10.020 -6.295 11.738 1.00 95.50 134 GLU A N 1
ATOM 1004 C CA . GLU A 1 134 ? -10.804 -6.858 12.856 1.00 95.50 134 GLU A CA 1
ATOM 1005 C C . GLU A 1 134 ? -10.001 -7.134 14.149 1.00 95.50 134 GLU A C 1
ATOM 1007 O O . GLU A 1 134 ? -10.498 -7.803 15.055 1.00 95.50 134 GLU A O 1
ATOM 1012 N N . LEU A 1 135 ? -8.790 -6.583 14.278 1.00 97.06 135 LEU A N 1
ATOM 1013 C CA . LEU A 1 135 ? -7.967 -6.650 15.488 1.00 97.06 135 LEU A CA 1
ATOM 1014 C C . LEU A 1 135 ? -8.181 -5.418 16.384 1.00 97.06 135 LEU A C 1
ATOM 1016 O O . LEU A 1 135 ? -8.838 -4.453 15.994 1.00 97.06 135 LEU A O 1
ATOM 1020 N N . SER A 1 136 ? -7.588 -5.424 17.584 1.00 97.44 136 SER A N 1
ATOM 1021 C CA . SER A 1 136 ? -7.525 -4.220 18.428 1.00 97.44 136 SER A CA 1
ATOM 1022 C C . SER A 1 136 ? -6.760 -3.090 17.719 1.00 97.44 136 SER A C 1
ATOM 1024 O O . SER A 1 136 ? -5.895 -3.383 16.888 1.00 97.44 136 SER A O 1
ATOM 1026 N N . PRO A 1 137 ? -6.991 -1.801 18.038 1.00 97.88 137 PRO A N 1
ATOM 1027 C CA . PRO A 1 137 ? -6.355 -0.681 17.340 1.00 97.88 137 PRO A CA 1
ATOM 1028 C C . PRO A 1 137 ? -4.829 -0.774 17.283 1.00 97.88 137 PRO A C 1
ATOM 1030 O O . PRO A 1 137 ? -4.232 -0.514 16.239 1.00 97.88 137 PRO A O 1
ATOM 1033 N N . VAL A 1 138 ? -4.196 -1.205 18.379 1.00 97.94 138 VAL A N 1
ATOM 1034 C CA . VAL A 1 138 ? -2.738 -1.381 18.449 1.00 97.94 138 VAL A CA 1
ATOM 1035 C C . VAL A 1 138 ? -2.273 -2.526 17.546 1.00 97.94 138 VAL A C 1
ATOM 1037 O O . VAL A 1 138 ? -1.331 -2.358 16.769 1.00 97.94 138 VAL A O 1
ATOM 1040 N N . ALA A 1 139 ? -2.950 -3.676 17.602 1.00 98.06 139 ALA A N 1
ATOM 1041 C CA . ALA A 1 139 ? -2.599 -4.836 16.788 1.00 98.06 139 ALA A CA 1
ATOM 1042 C C . ALA A 1 139 ? -2.870 -4.591 15.294 1.00 98.06 139 ALA A C 1
ATOM 1044 O O . ALA A 1 139 ? -2.025 -4.910 14.461 1.00 98.06 139 ALA A O 1
ATOM 1045 N N . GLY A 1 140 ? -3.995 -3.961 14.951 1.00 97.62 140 GLY A N 1
ATOM 1046 C CA . GLY A 1 140 ? -4.366 -3.604 13.583 1.00 97.62 140 GLY A CA 1
ATOM 1047 C C . G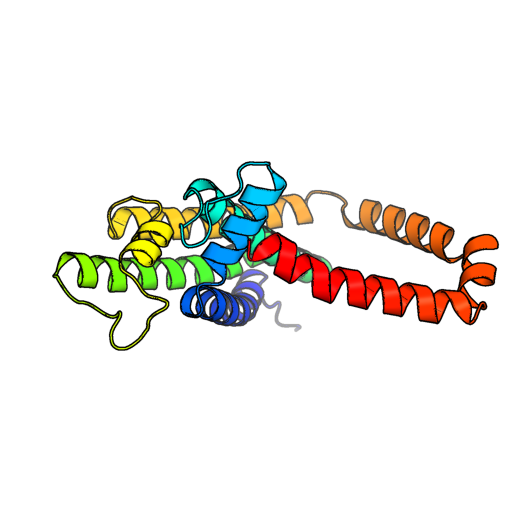LY A 1 140 ? -3.426 -2.572 12.958 1.00 97.62 140 GLY A C 1
ATOM 1048 O O . GLY A 1 140 ? -3.036 -2.716 11.796 1.00 97.62 140 GLY A O 1
ATOM 1049 N N . ALA A 1 141 ? -2.992 -1.571 13.734 1.00 98.25 141 ALA A N 1
ATOM 1050 C CA . ALA A 1 141 ? -1.982 -0.605 13.304 1.00 98.25 141 ALA A CA 1
ATOM 1051 C C . ALA A 1 141 ? -0.638 -1.287 13.007 1.00 98.25 141 ALA A C 1
ATOM 1053 O O . ALA A 1 141 ? -0.059 -1.075 11.939 1.00 98.25 141 ALA A O 1
ATOM 1054 N N . GLY A 1 142 ? -0.170 -2.146 13.920 1.00 98.25 142 GLY A N 1
ATOM 1055 C CA . GLY A 1 142 ? 1.064 -2.911 13.743 1.00 98.25 142 GLY A CA 1
ATOM 1056 C C . GLY A 1 142 ? 0.999 -3.864 12.549 1.00 98.25 142 GLY A C 1
ATOM 1057 O O . GLY A 1 142 ? 1.906 -3.879 11.717 1.00 98.25 142 GLY A O 1
ATOM 1058 N N . ALA A 1 143 ? -0.100 -4.607 12.415 1.00 98.06 143 ALA A N 1
ATOM 1059 C CA . ALA A 1 143 ? -0.320 -5.530 11.308 1.00 98.06 143 ALA A CA 1
ATOM 1060 C C . ALA A 1 143 ? -0.346 -4.803 9.954 1.00 98.06 143 ALA A C 1
ATOM 1062 O O . ALA A 1 143 ? 0.310 -5.247 9.014 1.00 98.06 143 ALA A O 1
ATOM 1063 N N . SER A 1 144 ? -1.028 -3.658 9.860 1.00 97.44 144 SER A N 1
ATOM 1064 C CA . SER A 1 144 ? -1.089 -2.855 8.629 1.00 97.44 144 SER A CA 1
ATOM 1065 C C . SER A 1 144 ? 0.267 -2.260 8.251 1.00 97.44 144 SER A C 1
ATOM 1067 O O . SER A 1 144 ? 0.657 -2.300 7.080 1.00 97.44 144 SER A O 1
ATOM 1069 N N . PHE A 1 145 ? 1.017 -1.755 9.237 1.00 98.31 145 PHE A N 1
ATOM 1070 C CA . PHE A 1 145 ? 2.384 -1.278 9.032 1.00 98.31 145 PHE A CA 1
ATOM 1071 C C . PHE A 1 145 ? 3.283 -2.392 8.490 1.00 98.31 145 PHE A C 1
ATOM 1073 O O . PHE A 1 145 ? 3.916 -2.219 7.446 1.00 98.31 145 PHE A O 1
ATOM 1080 N N . LEU A 1 146 ? 3.304 -3.547 9.163 1.00 98.19 146 LEU A N 1
ATOM 1081 C CA . LEU A 1 146 ? 4.122 -4.687 8.760 1.00 98.19 146 LEU A CA 1
ATOM 1082 C C . LEU A 1 146 ? 3.710 -5.208 7.384 1.00 98.19 146 LEU A C 1
ATOM 1084 O O . LEU A 1 146 ? 4.578 -5.455 6.549 1.00 98.19 146 LEU A O 1
ATOM 1088 N N . ALA A 1 147 ? 2.410 -5.313 7.107 1.00 97.94 147 ALA A N 1
ATOM 1089 C CA . ALA A 1 147 ? 1.908 -5.757 5.814 1.00 97.94 147 ALA A CA 1
ATOM 1090 C C . ALA A 1 147 ? 2.418 -4.863 4.675 1.00 97.94 147 ALA A C 1
ATOM 1092 O O . ALA A 1 147 ? 2.956 -5.374 3.693 1.00 97.94 147 ALA A O 1
ATOM 1093 N N . LEU A 1 148 ? 2.319 -3.536 4.803 1.00 98.19 148 LEU A N 1
ATOM 1094 C CA . LEU A 1 148 ? 2.776 -2.589 3.778 1.00 98.19 148 LEU A CA 1
ATOM 1095 C C . LEU A 1 148 ? 4.310 -2.536 3.669 1.00 98.19 148 LEU A C 1
ATOM 1097 O O . LEU A 1 148 ? 4.858 -2.552 2.562 1.00 98.19 148 LEU A O 1
ATOM 1101 N N . ALA A 1 149 ? 5.020 -2.504 4.797 1.00 97.75 149 ALA A N 1
ATOM 1102 C CA . ALA A 1 149 ? 6.480 -2.446 4.819 1.00 97.75 149 ALA A CA 1
ATOM 1103 C C . ALA A 1 149 ? 7.103 -3.715 4.216 1.00 97.75 149 ALA A C 1
ATOM 1105 O O . ALA A 1 149 ? 7.928 -3.628 3.304 1.00 97.75 149 ALA A O 1
ATOM 1106 N N . LEU A 1 150 ? 6.670 -4.895 4.676 1.00 97.56 150 LEU A N 1
ATOM 1107 C CA . LEU A 1 150 ? 7.196 -6.179 4.214 1.00 97.56 150 LEU A CA 1
ATOM 1108 C C . LEU A 1 150 ? 6.819 -6.448 2.760 1.00 97.56 150 LEU A C 1
ATOM 1110 O O . LEU A 1 150 ? 7.682 -6.852 1.984 1.00 97.56 150 LEU A O 1
ATOM 1114 N N . SER A 1 151 ? 5.574 -6.181 2.355 1.00 97.56 151 SER A N 1
ATOM 1115 C CA . SER A 1 151 ? 5.166 -6.387 0.960 1.00 97.56 151 SER A CA 1
ATOM 1116 C C . SER A 1 151 ? 5.940 -5.491 -0.006 1.00 97.56 151 SER A C 1
ATOM 1118 O O . SER A 1 151 ? 6.423 -5.983 -1.024 1.00 97.56 151 SER A O 1
ATOM 1120 N N . GLY A 1 152 ? 6.147 -4.212 0.323 1.00 96.00 152 GLY A N 1
ATOM 1121 C CA . GLY A 1 152 ? 6.948 -3.307 -0.503 1.00 96.00 152 GLY A CA 1
ATOM 1122 C C . GLY A 1 152 ? 8.430 -3.681 -0.550 1.00 96.00 152 GLY A C 1
ATOM 1123 O O . GLY A 1 152 ? 9.042 -3.625 -1.619 1.00 96.00 152 GLY A O 1
ATOM 1124 N N . ALA A 1 153 ? 9.002 -4.118 0.575 1.00 95.69 153 ALA A N 1
ATOM 1125 C CA . ALA A 1 153 ? 10.381 -4.594 0.645 1.00 95.69 153 ALA A CA 1
ATOM 1126 C C . ALA A 1 153 ? 10.593 -5.865 -0.190 1.00 95.69 153 ALA A C 1
ATOM 1128 O O . ALA A 1 153 ? 11.494 -5.910 -1.031 1.00 95.69 153 ALA A O 1
ATOM 1129 N N . LEU A 1 154 ? 9.735 -6.874 -0.001 1.00 96.62 154 LEU A N 1
ATOM 1130 C CA . LEU A 1 154 ? 9.773 -8.135 -0.741 1.00 96.62 154 LEU A CA 1
ATOM 1131 C C . LEU A 1 154 ? 9.539 -7.902 -2.232 1.00 96.62 154 LEU A C 1
ATOM 1133 O O . LEU A 1 154 ? 10.303 -8.400 -3.055 1.00 96.62 154 LEU A O 1
ATOM 1137 N N . ALA A 1 155 ? 8.549 -7.088 -2.597 1.00 95.38 155 ALA A N 1
ATOM 1138 C CA . ALA A 1 155 ? 8.288 -6.728 -3.984 1.00 95.38 155 ALA A CA 1
ATOM 1139 C C . ALA A 1 155 ? 9.472 -5.998 -4.625 1.00 95.38 155 ALA A C 1
ATOM 1141 O O . ALA A 1 155 ? 9.868 -6.323 -5.744 1.00 95.38 155 ALA A O 1
ATOM 1142 N N . GLY A 1 156 ? 10.080 -5.047 -3.910 1.00 94.19 156 GLY A N 1
ATOM 1143 C CA . GLY A 1 156 ? 11.275 -4.347 -4.368 1.00 94.19 156 GLY A CA 1
ATOM 1144 C C . GLY A 1 156 ? 12.468 -5.289 -4.548 1.00 94.19 156 GLY A C 1
ATOM 1145 O O . GLY A 1 156 ? 13.206 -5.192 -5.535 1.00 94.19 156 GLY A O 1
ATOM 1146 N N . TRP A 1 157 ? 12.641 -6.249 -3.640 1.00 94.00 157 TRP A N 1
ATOM 1147 C CA . TRP A 1 157 ? 13.682 -7.271 -3.731 1.00 94.00 157 TRP A CA 1
ATOM 1148 C C . TRP A 1 157 ? 13.457 -8.220 -4.913 1.00 94.00 157 TRP A C 1
ATOM 1150 O O . TRP A 1 157 ? 14.360 -8.415 -5.728 1.00 94.00 157 TRP A O 1
ATOM 1160 N N . ILE A 1 158 ? 12.240 -8.732 -5.092 1.00 94.06 158 ILE A N 1
ATOM 1161 C CA . ILE A 1 158 ? 11.855 -9.585 -6.225 1.00 94.06 158 ILE A CA 1
ATOM 1162 C C . ILE A 1 158 ? 12.035 -8.832 -7.554 1.00 94.06 158 ILE A C 1
ATOM 1164 O O . ILE A 1 158 ? 12.643 -9.348 -8.491 1.00 94.06 158 ILE A O 1
ATOM 1168 N N . ALA A 1 159 ? 11.590 -7.576 -7.637 1.00 91.38 159 ALA A N 1
ATOM 1169 C CA . ALA A 1 159 ? 11.709 -6.754 -8.842 1.00 91.38 159 ALA A CA 1
ATOM 1170 C C . ALA A 1 159 ? 13.160 -6.457 -9.243 1.00 91.38 159 ALA A C 1
ATOM 1172 O O . ALA A 1 159 ? 13.465 -6.242 -10.420 1.00 91.38 159 ALA A O 1
ATOM 1173 N N . THR A 1 160 ? 14.064 -6.414 -8.266 1.00 89.75 160 THR A N 1
ATOM 1174 C CA . THR A 1 160 ? 15.473 -6.088 -8.495 1.00 89.75 160 THR A CA 1
ATOM 1175 C C . THR A 1 160 ? 16.335 -7.319 -8.722 1.00 89.75 160 THR A C 1
ATOM 1177 O O . THR A 1 160 ? 17.290 -7.224 -9.496 1.00 89.75 160 THR A O 1
ATOM 1180 N N . SER A 1 161 ? 15.988 -8.456 -8.126 1.00 88.12 161 SER A N 1
ATOM 1181 C CA . SER A 1 161 ? 16.662 -9.741 -8.330 1.00 88.12 161 SER A CA 1
ATOM 1182 C C . SER A 1 161 ? 16.270 -10.394 -9.656 1.00 88.12 161 SER A C 1
ATOM 1184 O O . SER A 1 161 ? 17.140 -10.839 -10.405 1.00 88.12 161 SER A O 1
ATOM 1186 N N . LEU A 1 162 ? 14.984 -10.385 -10.009 1.00 85.69 162 LEU A N 1
ATOM 1187 C CA . LEU A 1 162 ? 14.527 -10.979 -11.259 1.00 85.69 162 LEU A CA 1
ATOM 1188 C C . LEU A 1 162 ? 14.859 -10.080 -12.462 1.00 85.69 162 LEU A C 1
ATOM 1190 O O . LEU A 1 162 ? 14.787 -8.845 -12.389 1.00 85.69 162 LEU A O 1
ATOM 1194 N N . PRO A 1 163 ? 15.181 -10.667 -13.629 1.00 75.44 163 PRO A N 1
ATOM 1195 C CA . PRO A 1 163 ? 15.437 -9.922 -14.852 1.00 75.44 163 PRO A CA 1
ATOM 1196 C C . PRO A 1 163 ? 14.120 -9.462 -15.501 1.00 75.44 163 PRO A C 1
ATOM 1198 O O . PRO A 1 163 ? 13.898 -9.689 -16.689 1.00 75.44 163 PRO A O 1
ATOM 1201 N N . PHE A 1 164 ? 13.256 -8.755 -14.761 1.00 69.62 164 PHE A N 1
ATOM 1202 C CA . PHE A 1 164 ? 12.018 -8.170 -15.298 1.00 69.62 164 PHE A CA 1
ATOM 1203 C C . PHE A 1 164 ? 12.276 -7.262 -16.504 1.00 69.62 164 PHE A C 1
ATOM 1205 O O . PHE A 1 164 ? 11.422 -7.139 -17.372 1.00 69.62 164 PHE A O 1
ATOM 1212 N N . ALA A 1 165 ? 13.475 -6.684 -16.628 1.00 62.28 165 ALA A N 1
ATOM 1213 C CA . ALA A 1 165 ? 13.883 -5.947 -17.822 1.00 62.28 165 ALA A CA 1
ATOM 1214 C C . ALA A 1 165 ? 13.946 -6.821 -19.092 1.00 62.28 165 ALA A C 1
ATOM 1216 O O . ALA A 1 165 ? 13.700 -6.315 -20.182 1.00 62.28 165 ALA A O 1
ATOM 1217 N N . ARG A 1 166 ? 14.255 -8.121 -18.978 1.00 66.69 166 ARG A N 1
ATOM 1218 C CA . ARG A 1 166 ? 14.204 -9.067 -20.106 1.00 66.69 166 ARG A CA 1
ATOM 1219 C C . ARG A 1 166 ? 12.762 -9.441 -20.427 1.00 66.69 166 ARG A C 1
ATOM 1221 O O . ARG A 1 166 ? 12.370 -9.332 -21.579 1.00 66.69 166 ARG A O 1
ATOM 1228 N N . ILE A 1 167 ? 11.964 -9.770 -19.411 1.00 70.75 167 ILE A N 1
ATOM 1229 C CA . ILE A 1 167 ? 10.538 -10.105 -19.574 1.00 70.75 167 ILE A CA 1
ATOM 1230 C C . ILE A 1 167 ? 9.780 -8.924 -20.186 1.00 70.75 167 ILE A C 1
ATOM 1232 O O . ILE A 1 167 ? 9.054 -9.094 -21.156 1.00 70.75 167 ILE A O 1
ATOM 1236 N N . GLY A 1 168 ? 10.015 -7.709 -19.690 1.00 67.88 168 GLY A N 1
ATOM 1237 C CA . GLY A 1 168 ? 9.416 -6.488 -20.216 1.00 67.88 168 GLY A CA 1
ATOM 1238 C C . GLY A 1 168 ? 9.801 -6.216 -21.668 1.00 67.88 168 GLY A C 1
ATOM 1239 O O . GLY A 1 168 ? 8.937 -5.836 -22.447 1.00 67.88 168 GLY A O 1
ATOM 1240 N N . LYS A 1 169 ? 11.056 -6.475 -22.067 1.00 72.81 169 LYS A N 1
ATOM 1241 C CA . LYS A 1 169 ? 11.473 -6.396 -23.478 1.00 72.81 169 LYS A CA 1
ATOM 1242 C C . LYS A 1 169 ? 10.793 -7.462 -24.337 1.00 72.81 169 LYS A C 1
ATOM 1244 O O . LYS A 1 169 ? 10.397 -7.160 -25.454 1.00 72.81 169 LYS A O 1
ATOM 1249 N N . THR A 1 170 ? 10.618 -8.678 -23.826 1.00 78.38 170 THR A N 1
ATOM 1250 C CA . THR A 1 170 ? 9.906 -9.752 -24.534 1.00 78.38 170 THR A CA 1
ATOM 1251 C C . THR A 1 170 ? 8.427 -9.422 -24.700 1.00 78.38 170 THR A C 1
ATOM 1253 O O . THR A 1 170 ? 7.900 -9.547 -25.799 1.00 78.38 170 THR A O 1
ATOM 1256 N N . VAL A 1 171 ? 7.769 -8.933 -23.647 1.00 79.50 171 VAL A N 1
ATOM 1257 C CA . VAL A 1 171 ? 6.360 -8.524 -23.683 1.00 79.50 171 VAL A CA 1
ATOM 1258 C C . VAL A 1 171 ? 6.181 -7.291 -24.559 1.00 79.50 171 VAL A C 1
ATOM 1260 O O . VAL A 1 171 ? 5.272 -7.279 -25.375 1.00 79.50 171 VAL A O 1
ATOM 1263 N N . SER A 1 172 ? 7.053 -6.281 -24.474 1.00 75.69 172 SER A N 1
ATOM 1264 C CA . SER A 1 172 ? 6.954 -5.102 -25.342 1.00 75.69 172 SER A CA 1
ATOM 1265 C C . SER A 1 172 ? 7.250 -5.444 -26.800 1.00 75.69 172 SER A C 1
ATOM 1267 O O . SER A 1 172 ? 6.634 -4.869 -27.689 1.00 75.69 172 SER A O 1
ATOM 1269 N N . ALA A 1 173 ? 8.168 -6.377 -27.068 1.00 81.62 173 ALA A N 1
ATOM 1270 C CA . ALA A 1 173 ? 8.440 -6.866 -28.415 1.00 81.62 173 ALA A CA 1
ATOM 1271 C C . ALA A 1 173 ? 7.276 -7.708 -28.950 1.00 81.62 173 ALA A C 1
ATOM 1273 O O . ALA A 1 173 ? 6.900 -7.554 -30.107 1.00 81.62 173 ALA A O 1
ATOM 1274 N N . TRP A 1 174 ? 6.672 -8.560 -28.120 1.00 86.06 174 TRP A N 1
ATOM 1275 C CA . TRP A 1 174 ? 5.477 -9.326 -28.471 1.00 86.06 174 TRP A CA 1
ATOM 1276 C C . TRP A 1 174 ? 4.281 -8.405 -28.727 1.00 86.06 174 TRP A C 1
ATOM 1278 O O . TRP A 1 174 ? 3.637 -8.507 -29.767 1.00 86.06 174 TRP A O 1
ATOM 1288 N N . TRP A 1 175 ? 4.055 -7.432 -27.846 1.00 79.38 175 TRP A N 1
ATOM 1289 C CA . TRP A 1 175 ? 3.017 -6.416 -27.987 1.00 79.38 175 TRP A CA 1
ATOM 1290 C C . TRP A 1 175 ? 3.256 -5.536 -29.210 1.00 79.38 175 TRP A C 1
ATOM 1292 O O . TRP A 1 175 ? 2.331 -5.275 -29.968 1.00 79.38 175 TRP A O 1
ATOM 1302 N N . GLY A 1 176 ? 4.504 -5.130 -29.446 1.00 78.88 176 GLY A N 1
ATOM 1303 C CA . GLY A 1 176 ? 4.921 -4.389 -30.631 1.00 78.88 176 GLY A CA 1
ATOM 1304 C C . GLY A 1 176 ? 4.687 -5.184 -31.911 1.00 78.88 176 GLY A C 1
ATOM 1305 O O . GLY A 1 176 ? 4.156 -4.632 -32.863 1.00 78.88 176 GLY A O 1
ATOM 1306 N N . LYS A 1 177 ? 4.986 -6.488 -31.925 1.00 82.44 177 LYS A N 1
ATOM 1307 C CA . LYS A 1 177 ? 4.674 -7.384 -33.050 1.00 82.44 177 LYS A CA 1
ATOM 1308 C C . LYS A 1 177 ? 3.169 -7.543 -33.253 1.00 82.44 177 LYS A C 1
ATOM 1310 O O . LYS A 1 177 ? 2.704 -7.457 -34.385 1.00 82.44 177 LYS A O 1
ATOM 1315 N N . PHE A 1 178 ? 2.399 -7.697 -32.179 1.00 81.88 178 PHE A N 1
ATOM 1316 C CA . PHE A 1 178 ? 0.940 -7.747 -32.238 1.00 81.88 178 PHE A CA 1
ATOM 1317 C C . PHE A 1 178 ? 0.364 -6.446 -32.823 1.00 81.88 178 PHE A C 1
ATOM 1319 O O . PHE A 1 178 ? -0.420 -6.483 -33.770 1.00 81.88 178 PHE A O 1
ATOM 1326 N N . TRP A 1 179 ? 0.854 -5.296 -32.351 1.00 72.94 179 TRP A N 1
ATOM 1327 C CA . TRP A 1 179 ? 0.499 -3.953 -32.819 1.00 72.94 179 TRP A CA 1
ATOM 1328 C C . TRP A 1 179 ? 1.148 -3.536 -34.145 1.00 72.94 179 TRP A C 1
ATOM 1330 O O . TRP A 1 179 ? 0.811 -2.486 -34.684 1.00 72.94 179 TRP A O 1
ATOM 1340 N N . GLN A 1 180 ? 2.095 -4.281 -34.695 1.00 78.38 180 GLN A N 1
ATOM 1341 C CA . GLN A 1 180 ? 2.674 -3.998 -36.014 1.00 78.38 180 GLN A CA 1
ATOM 1342 C C . GLN A 1 180 ? 2.275 -5.040 -37.053 1.00 78.38 180 GLN A C 1
ATOM 1344 O O . GLN A 1 180 ? 2.577 -4.862 -38.231 1.00 78.38 180 GLN A O 1
ATOM 1349 N N . SER A 1 181 ? 1.544 -6.081 -36.649 1.00 79.12 181 SER A N 1
ATOM 1350 C CA . SER A 1 181 ? 0.983 -7.065 -37.564 1.00 79.12 181 SER A CA 1
ATOM 1351 C C . SER A 1 181 ? 0.087 -6.379 -38.606 1.00 79.12 181 SER A C 1
ATOM 1353 O O . SER A 1 181 ? -0.701 -5.485 -38.276 1.00 79.12 181 SER A O 1
ATOM 1355 N N . SER A 1 182 ? 0.213 -6.788 -39.872 1.00 68.00 182 SER A N 1
ATOM 1356 C CA . SER A 1 182 ? -0.533 -6.236 -41.018 1.00 68.00 182 SER A CA 1
ATOM 1357 C C . SER A 1 182 ? -2.059 -6.126 -40.788 1.00 68.00 182 SER A C 1
ATOM 1359 O O . SER A 1 182 ? -2.629 -5.067 -41.074 1.00 68.00 182 SER A O 1
ATOM 1361 N N . PRO A 1 183 ? -2.727 -7.111 -40.144 1.00 73.06 183 PRO A N 1
ATOM 1362 C CA . PRO A 1 183 ? -4.150 -7.007 -39.812 1.00 73.06 183 PRO A CA 1
ATOM 1363 C C . PRO A 1 183 ? -4.451 -5.853 -38.844 1.00 73.06 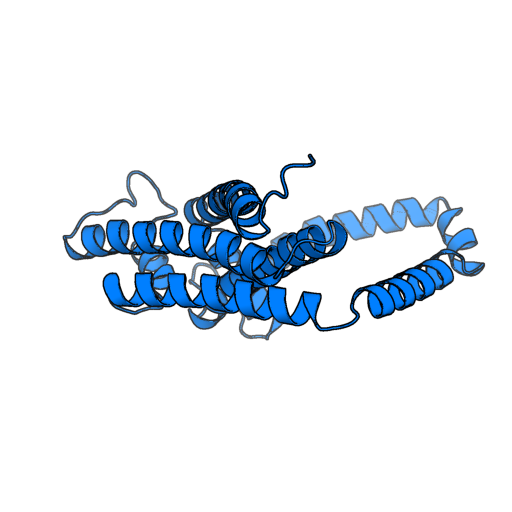183 PRO A C 1
ATOM 1365 O O . PRO A 1 183 ? -5.420 -5.120 -39.026 1.00 73.06 183 PRO A O 1
ATOM 1368 N N . SER A 1 184 ? -3.590 -5.621 -37.846 1.00 68.50 184 SER A N 1
ATOM 1369 C CA . SER A 1 184 ? -3.791 -4.574 -36.833 1.00 68.50 184 SER A CA 1
ATOM 1370 C C . SER A 1 184 ? -3.646 -3.148 -37.383 1.00 68.50 184 SER A C 1
ATOM 1372 O O . SER A 1 184 ? -4.202 -2.210 -36.803 1.00 68.50 184 SER A O 1
ATOM 1374 N N . ARG A 1 185 ? -2.897 -2.959 -38.482 1.00 68.38 185 ARG A N 1
ATOM 1375 C CA . ARG A 1 185 ? -2.803 -1.674 -39.198 1.00 68.38 185 ARG A CA 1
ATOM 1376 C C . ARG A 1 185 ? -4.045 -1.422 -40.044 1.00 68.38 185 ARG A C 1
ATOM 1378 O O . ARG A 1 185 ? -4.592 -0.325 -39.977 1.00 68.38 185 ARG A O 1
ATOM 1385 N N . SER A 1 186 ? -4.520 -2.440 -40.764 1.00 73.12 186 SER A N 1
ATOM 1386 C CA . SER A 1 186 ? -5.741 -2.351 -41.576 1.00 73.12 186 SER A CA 1
ATOM 1387 C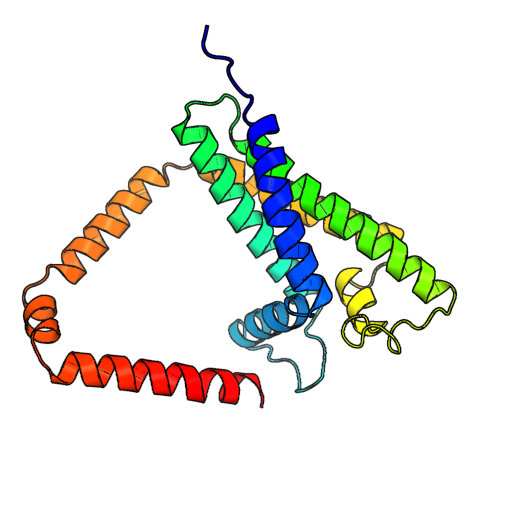 C . SER A 1 186 ? -6.973 -2.065 -40.714 1.00 73.12 186 SER A C 1
ATOM 1389 O O . SER A 1 186 ? -7.775 -1.187 -41.026 1.00 73.12 186 SER A O 1
ATOM 1391 N N . VAL A 1 187 ? -7.082 -2.738 -39.565 1.00 74.44 187 VAL A N 1
ATOM 1392 C CA . VAL A 1 187 ? -8.177 -2.516 -38.615 1.00 74.44 187 VAL A CA 1
ATOM 1393 C C . VAL A 1 187 ? -8.116 -1.106 -38.015 1.00 74.44 187 VAL A C 1
ATOM 1395 O O . VAL A 1 187 ? -9.149 -0.464 -37.890 1.00 74.44 187 VAL A O 1
ATOM 1398 N N . ARG A 1 188 ? -6.932 -0.547 -37.735 1.00 73.06 188 ARG A N 1
ATOM 1399 C CA . ARG A 1 188 ? -6.808 0.830 -37.211 1.00 73.06 188 ARG A CA 1
ATOM 1400 C C . ARG A 1 188 ? -7.088 1.939 -38.214 1.00 73.06 188 ARG A C 1
ATOM 1402 O O . ARG A 1 188 ? -7.514 3.018 -37.803 1.00 73.06 188 ARG A O 1
ATOM 1409 N N . ALA A 1 189 ? -6.812 1.703 -39.494 1.00 77.69 189 ALA A N 1
ATOM 1410 C CA . ALA A 1 189 ? -7.104 2.665 -40.554 1.00 77.69 189 ALA A CA 1
ATOM 1411 C C . ALA A 1 189 ? -8.618 2.788 -40.818 1.00 77.69 189 ALA A C 1
ATOM 1413 O O . ALA A 1 189 ? -9.082 3.806 -41.332 1.00 77.69 189 ALA A O 1
ATOM 1414 N N . SER A 1 190 ? -9.398 1.780 -40.422 1.00 83.19 190 SER A N 1
ATOM 1415 C CA . SER A 1 190 ? -10.853 1.785 -40.537 1.00 83.19 190 SER A CA 1
ATOM 1416 C C . SER A 1 190 ? -11.496 2.831 -39.617 1.00 83.19 190 SER A C 1
ATOM 1418 O O . SER A 1 190 ? -11.281 2.839 -38.402 1.00 83.19 190 SER A O 1
ATOM 1420 N N . ARG A 1 191 ? -12.368 3.683 -40.178 1.00 84.25 191 ARG A N 1
ATOM 1421 C CA . ARG A 1 191 ? -13.215 4.601 -39.388 1.00 84.25 191 ARG A CA 1
ATOM 1422 C C . ARG A 1 191 ? -14.077 3.837 -38.376 1.00 84.25 191 ARG A C 1
ATOM 1424 O O . ARG A 1 191 ? -14.264 4.320 -37.263 1.00 84.25 191 ARG A O 1
ATOM 1431 N N . TYR A 1 192 ? -14.525 2.629 -38.722 1.00 85.75 192 TYR A N 1
ATOM 1432 C CA . TYR A 1 192 ? -15.366 1.788 -37.864 1.00 85.75 192 TYR A CA 1
ATOM 1433 C C . TYR A 1 192 ? -14.647 1.302 -36.608 1.00 85.75 192 TYR A C 1
ATOM 1435 O O . TYR A 1 192 ? -15.285 1.132 -35.578 1.00 85.75 192 TYR A O 1
ATOM 1443 N N . PHE A 1 193 ? -13.322 1.139 -36.645 1.00 84.12 193 PHE A N 1
ATOM 1444 C CA . PHE A 1 193 ? -12.567 0.751 -35.454 1.00 84.12 193 PHE A CA 1
ATOM 1445 C C . PHE A 1 193 ? -12.543 1.856 -34.399 1.00 84.12 193 PHE A C 1
ATOM 1447 O O . PHE A 1 193 ? -12.652 1.565 -33.213 1.00 84.12 193 PHE A O 1
ATOM 1454 N N . LYS A 1 194 ? -12.466 3.129 -34.813 1.00 83.81 194 LYS A N 1
ATOM 1455 C CA . LYS A 1 194 ? -12.569 4.259 -33.876 1.00 83.81 194 LYS A CA 1
ATOM 1456 C C . LYS A 1 194 ? -13.937 4.272 -33.198 1.00 83.81 194 LYS A C 1
ATOM 1458 O O . LYS A 1 194 ? -14.000 4.355 -31.977 1.00 83.81 194 LYS A O 1
ATOM 1463 N N . PHE A 1 195 ? -15.014 4.120 -33.971 1.00 88.81 195 PHE A N 1
ATOM 1464 C CA . PHE A 1 195 ? -16.367 4.027 -33.415 1.00 88.81 195 PHE A CA 1
ATOM 1465 C C . PHE A 1 195 ? -16.550 2.791 -32.532 1.00 88.81 195 PHE A C 1
ATOM 1467 O O . PHE A 1 195 ? -17.134 2.908 -31.464 1.00 88.81 195 PHE A O 1
ATOM 1474 N N . GLY A 1 196 ? -15.994 1.640 -32.916 1.00 89.19 196 GLY A N 1
ATOM 1475 C CA . GLY A 1 196 ? -16.009 0.422 -32.107 1.00 89.19 196 GLY A CA 1
ATOM 1476 C C . GLY A 1 196 ? -15.257 0.581 -30.787 1.00 89.19 196 GLY A C 1
ATOM 1477 O O . GLY A 1 196 ? -15.747 0.141 -29.754 1.00 89.19 196 GLY A O 1
ATOM 1478 N N . LEU A 1 197 ? -14.111 1.269 -30.788 1.00 87.38 197 LEU A N 1
ATOM 1479 C CA . LEU A 1 197 ? -13.366 1.580 -29.569 1.00 87.38 197 LEU A CA 1
ATOM 1480 C C . LEU A 1 197 ? -14.160 2.526 -28.662 1.00 87.38 197 LEU A C 1
ATOM 1482 O O . LEU A 1 197 ? -14.239 2.269 -27.468 1.00 87.38 197 LEU A O 1
ATOM 1486 N N . PHE A 1 198 ? -14.775 3.580 -29.210 1.00 88.44 198 PHE A N 1
ATOM 1487 C CA . PHE A 1 198 ? -15.641 4.472 -28.431 1.00 88.44 198 PHE A CA 1
ATOM 1488 C C . PHE A 1 198 ? -16.877 3.748 -27.896 1.00 88.44 198 PHE A C 1
ATOM 1490 O O . PHE A 1 198 ? -17.207 3.921 -26.731 1.00 88.44 198 PHE A O 1
ATOM 1497 N N . ALA A 1 199 ? -17.522 2.900 -28.699 1.00 89.56 199 ALA A N 1
ATOM 1498 C CA . ALA A 1 199 ? -18.656 2.092 -28.268 1.00 89.56 199 ALA A CA 1
ATOM 1499 C C . ALA A 1 199 ? -18.252 1.112 -27.161 1.00 89.56 199 ALA A C 1
ATOM 1501 O O . ALA A 1 199 ? -18.945 1.017 -26.156 1.00 89.56 199 ALA A O 1
ATOM 1502 N N . LEU A 1 200 ? -17.101 0.446 -27.290 1.00 89.75 200 LEU A N 1
ATOM 1503 C CA . LEU A 1 200 ? -16.544 -0.407 -26.242 1.00 89.75 200 LEU A CA 1
ATOM 1504 C C . LEU A 1 200 ? -16.246 0.399 -24.975 1.00 89.75 200 LEU A C 1
ATOM 1506 O O . LEU A 1 200 ? -16.565 -0.051 -23.885 1.00 89.75 200 LEU A O 1
ATOM 1510 N N . LEU A 1 201 ? -15.662 1.591 -25.107 1.00 88.19 201 LEU A N 1
ATOM 1511 C CA . LEU A 1 201 ? -15.350 2.466 -23.978 1.00 88.19 201 LEU A CA 1
ATOM 1512 C C . LEU A 1 201 ? -16.636 2.930 -23.285 1.00 88.19 201 LEU A C 1
ATOM 1514 O O . LEU A 1 201 ? -16.704 2.883 -22.066 1.00 88.19 201 LEU A O 1
ATOM 1518 N N . VAL A 1 202 ? -17.685 3.272 -24.038 1.00 89.25 202 VAL A N 1
ATOM 1519 C CA . VAL A 1 202 ? -19.020 3.579 -23.503 1.00 89.25 202 VAL A CA 1
ATOM 1520 C C . VAL A 1 202 ? -19.626 2.361 -22.814 1.00 89.25 202 VAL A C 1
ATOM 1522 O O . VAL A 1 202 ? -20.096 2.489 -21.692 1.00 89.25 202 VAL A O 1
ATOM 1525 N N . VAL A 1 203 ? -19.574 1.174 -23.424 1.00 87.75 203 VAL A N 1
ATOM 1526 C CA . VAL A 1 203 ? -20.055 -0.072 -22.808 1.00 87.75 203 VAL A CA 1
ATOM 1527 C C . VAL A 1 203 ? -19.302 -0.340 -21.510 1.00 87.75 203 VAL A C 1
ATOM 1529 O O . VAL A 1 203 ? -19.929 -0.581 -20.490 1.00 87.75 203 VAL A O 1
ATOM 1532 N N . ILE A 1 204 ? -17.978 -0.224 -21.499 1.00 85.00 204 ILE A N 1
ATOM 1533 C CA . ILE A 1 204 ? -17.167 -0.374 -20.291 1.00 85.00 204 ILE A CA 1
ATOM 1534 C C . ILE A 1 204 ? -17.578 0.684 -19.262 1.00 85.00 204 ILE A C 1
ATOM 1536 O O . ILE A 1 204 ? -17.937 0.327 -18.152 1.00 85.00 204 ILE A O 1
ATOM 1540 N N . CYS A 1 205 ? -17.619 1.967 -19.616 1.00 83.19 205 CYS A N 1
ATOM 1541 C CA . CYS A 1 205 ? -17.989 3.047 -18.701 1.00 83.19 205 CYS A CA 1
ATOM 1542 C C . CYS A 1 205 ? -19.432 2.977 -18.197 1.00 83.19 205 CYS A C 1
ATOM 1544 O O . CYS A 1 205 ? -19.707 3.525 -17.139 1.00 83.19 205 CYS A O 1
ATOM 1546 N N . PHE A 1 206 ? -20.349 2.336 -18.919 1.00 83.00 206 PHE A N 1
ATOM 1547 C CA . PHE A 1 206 ? -21.755 2.237 -18.529 1.00 83.00 206 PHE A CA 1
ATOM 1548 C C . PHE A 1 206 ? -22.045 0.940 -17.769 1.00 83.00 206 PHE A C 1
ATOM 1550 O O . PHE A 1 206 ? -22.727 0.941 -16.743 1.00 83.00 206 PHE A O 1
ATOM 1557 N N . PHE A 1 207 ? -21.493 -0.178 -18.240 1.00 80.50 207 PHE A N 1
ATOM 1558 C CA . PHE A 1 207 ? -21.706 -1.489 -17.644 1.00 80.50 207 PHE A CA 1
ATOM 1559 C C . PHE A 1 207 ? -20.765 -1.780 -16.481 1.00 80.50 207 PHE A C 1
ATOM 1561 O O . PHE A 1 207 ? -21.203 -2.498 -15.591 1.00 80.50 207 PHE A O 1
ATOM 1568 N N . LEU A 1 208 ? -19.544 -1.225 -16.408 1.00 77.81 208 LEU A N 1
ATOM 1569 C CA . LEU A 1 208 ? -18.715 -1.390 -15.203 1.00 77.81 208 LEU A CA 1
ATOM 1570 C C . LEU A 1 208 ? -19.421 -0.804 -13.980 1.00 77.81 208 LEU A C 1
ATOM 1572 O O . LEU A 1 208 ? -19.651 -1.566 -13.051 1.00 77.81 208 LEU A O 1
ATOM 1576 N N . PRO A 1 209 ? -19.847 0.476 -13.954 1.00 69.94 209 PRO A N 1
ATOM 1577 C CA . PRO A 1 209 ? -20.523 1.020 -12.780 1.00 69.94 209 PRO A CA 1
ATOM 1578 C C . PRO A 1 209 ? -21.808 0.267 -12.448 1.00 69.94 209 PRO A C 1
ATOM 1580 O O . PRO A 1 209 ? -22.089 0.031 -11.279 1.00 69.94 209 PRO A O 1
ATOM 1583 N N . ARG A 1 210 ? -22.562 -0.177 -13.463 1.00 71.44 210 ARG A N 1
ATOM 1584 C CA . ARG A 1 210 ? -23.791 -0.953 -13.262 1.00 71.44 210 ARG A CA 1
ATOM 1585 C C . ARG A 1 210 ? -23.519 -2.342 -12.679 1.00 71.44 210 ARG A C 1
ATOM 1587 O O . ARG A 1 210 ? -24.157 -2.713 -11.705 1.00 71.44 210 ARG A O 1
ATOM 1594 N N . ALA A 1 211 ? -22.558 -3.080 -13.229 1.00 68.88 211 ALA A N 1
ATOM 1595 C CA . ALA A 1 211 ? -22.130 -4.382 -12.716 1.00 68.88 211 ALA A CA 1
ATOM 1596 C C . ALA A 1 211 ? -21.348 -4.275 -11.395 1.00 68.88 211 ALA A C 1
ATOM 1598 O O . ALA A 1 211 ? -21.060 -5.297 -10.774 1.00 68.88 211 ALA A O 1
ATOM 1599 N N . TRP A 1 212 ? -20.969 -3.063 -10.980 1.00 64.81 212 TRP A N 1
ATOM 1600 C CA . TRP A 1 212 ? -20.305 -2.766 -9.708 1.00 64.81 212 TRP A CA 1
ATOM 1601 C C . TRP A 1 212 ? -21.265 -2.223 -8.637 1.00 64.81 212 TRP A C 1
ATOM 1603 O O . TRP A 1 212 ? -20.967 -2.362 -7.454 1.00 64.81 212 TRP A O 1
ATOM 1613 N N . GLY A 1 213 ? -22.399 -1.633 -9.034 1.00 55.19 213 GLY A N 1
ATOM 1614 C CA . GLY A 1 213 ? -23.383 -0.992 -8.151 1.00 55.19 213 GLY A CA 1
ATOM 1615 C C . GLY A 1 213 ? -24.648 -1.807 -7.847 1.00 55.19 213 GLY A C 1
ATOM 1616 O O . GLY A 1 213 ? -25.401 -1.405 -6.965 1.00 55.19 213 GLY A O 1
ATOM 1617 N N . SER A 1 214 ? -24.887 -2.925 -8.547 1.00 44.19 214 SER A N 1
ATOM 1618 C CA . SER A 1 214 ? -25.836 -3.980 -8.139 1.00 44.19 214 SER A CA 1
ATOM 1619 C C . SER A 1 214 ? -25.117 -5.085 -7.374 1.00 44.19 214 SER A C 1
ATOM 1621 O O . SER A 1 214 ? -25.695 -5.569 -6.378 1.00 44.19 214 SER A O 1
#

Radius of gyration: 21.09 Å; chains: 1; bounding box: 58×30×65 Å

Foldseek 3Di:
DPPQPALLNLLQVLLVVLLVVLVVCLLVLVLQLQLQVVCVVVVNHDDFPDGHQLVSSLVSLLVSLLVQLLVSLVVCVVVVHPPSLSSSLNNQLSSLLSLLVVLLVLQVCVVVPDACCVPRVSSGPVSSCSCLSVDRSNNSSVVSSCSSNVSSSVSSVCSNPDPVVVVVVVVVVVVVCVCPPPVNVVLVVDPVNVVVVVVVVVCCVVVVVVVSND

pLDDT: mean 89.27, std 10.66, range [44.19, 98.5]

Secondary structure (DSSP, 8-state):
------HHHHHHHHHHHHHHHHHHHHHTTHHHHHHHHHHHHTT-PPPTTSPPPHHHHHHHHHHHHHHHHHHHHHHHHHTT-S-HHHHHHHHHHHHHHHHHHHHHHHHHHHHTT--GGGT-GGG-HHHHHHHTTTS-HHHHHHHHHHHHHHHHHHHHHHHHHS-HHHHHHHHHHHHHHHHHSHHHHHHHHSHHHHHHHHHHHHHHHHHHHHHHH-

Sequence (214 aa):
MKHSNSAFKNGVSAGWTFTIVLMFLVLIGFNSSGAALLARFFGKAPLSGQLPLVGFGVAFLVLLAVWQGVSVSLKAKRMSQAHPWLGGLAATGLAGLVLGVFILLFGTLYENGADFRKTMYALSPAYVKFLQIELSPVAGAGASFLALALSGALAGWIATSLPFARIGKTVSAWWGKFWQSSPSRSVRASRYFKFGLFALLVVICFFLPRAWGS